Protein AF-A0A078B247-F1 (afdb_monomer)

Solvent-accessible surface area (backbone atoms only — not comparable to full-atom values): 14886 Å² total; per-residue (Å²): 140,81,84,72,66,68,67,55,64,68,58,65,78,72,68,76,89,70,76,70,75,65,52,66,54,62,44,65,78,71,49,67,79,58,91,46,44,67,60,49,32,52,52,51,52,50,40,51,74,71,57,39,39,75,57,75,65,40,52,49,53,32,51,77,68,68,16,55,69,33,37,50,49,42,57,70,74,50,40,75,82,49,94,63,69,60,66,63,50,53,53,51,51,52,50,53,53,49,53,54,51,53,50,53,51,47,58,53,48,44,59,76,48,69,74,71,55,57,76,40,56,41,41,34,29,37,33,54,47,48,49,32,38,38,37,36,43,33,44,26,82,49,93,90,49,73,52,25,80,36,63,43,80,77,44,78,48,69,46,47,43,34,34,36,44,37,32,35,30,52,78,47,96,92,45,53,34,33,31,40,61,51,80,47,48,37,60,60,52,36,36,44,91,73,34,51,73,47,72,64,68,48,24,31,35,41,37,43,38,26,41,62,65,49,74,44,87,72,96,60,66,37,62,50,62,73,56,36,73,73,56,48,42,78,30,56,75,55,33,69,74,32,44,68,64,48,51,51,52,51,52,54,51,56,52,50,54,55,51,52,53,58,59,73,78,104

pLDDT: mean 86.78, std 14.26, range [38.19, 97.88]

Mean predicted aligned error: 10.26 Å

Structure (mmCIF, N/CA/C/O backbone):
data_AF-A0A078B247-F1
#
_entry.id   AF-A0A078B247-F1
#
loop_
_atom_site.group_PDB
_atom_site.id
_atom_site.type_symbol
_atom_site.label_atom_id
_atom_site.label_alt_id
_atom_site.label_comp_id
_atom_site.label_asym_id
_atom_site.label_entity_id
_atom_site.label_seq_id
_atom_site.pdbx_PDB_ins_code
_atom_site.Cartn_x
_atom_site.Cartn_y
_atom_site.Cartn_z
_atom_site.occupancy
_atom_site.B_iso_or_equiv
_atom_site.auth_seq_id
_atom_site.auth_comp_id
_atom_site.auth_asym_id
_atom_site.auth_atom_id
_atom_site.pdbx_PDB_model_num
ATOM 1 N N . MET A 1 1 ? 80.653 2.405 6.999 1.00 43.81 1 MET A N 1
ATOM 2 C CA . MET A 1 1 ? 79.294 2.184 7.550 1.00 43.81 1 MET A CA 1
ATOM 3 C C . MET A 1 1 ? 78.751 3.540 7.969 1.00 43.81 1 MET A C 1
ATOM 5 O O . MET A 1 1 ? 79.425 4.184 8.744 1.00 43.81 1 MET A O 1
ATOM 9 N N . SER A 1 2 ? 77.639 4.101 7.508 1.00 45.19 2 SER A N 1
ATOM 10 C CA . SER A 1 2 ? 76.559 3.659 6.629 1.00 45.19 2 SER A CA 1
ATOM 11 C C . SER A 1 2 ? 75.891 4.944 6.101 1.00 45.19 2 SER A C 1
ATOM 13 O O . SER A 1 2 ? 75.146 5.590 6.827 1.00 45.19 2 SER A O 1
ATOM 15 N N . GLN A 1 3 ? 76.207 5.364 4.871 1.00 46.41 3 GLN A N 1
ATOM 16 C CA . GLN A 1 3 ? 75.500 6.450 4.161 1.00 46.41 3 GLN A CA 1
ATOM 17 C C . GLN A 1 3 ? 74.549 5.905 3.076 1.00 46.41 3 GLN A C 1
ATOM 19 O O . GLN A 1 3 ? 73.902 6.676 2.371 1.00 46.41 3 GLN A O 1
ATOM 24 N N . SER A 1 4 ? 74.422 4.580 2.935 1.00 51.19 4 SER A N 1
ATOM 25 C CA . SER A 1 4 ? 73.556 3.968 1.917 1.00 51.19 4 SER A CA 1
ATOM 26 C C . SER A 1 4 ? 72.125 3.704 2.391 1.00 51.19 4 SER A C 1
ATOM 28 O O . SER A 1 4 ? 71.274 3.410 1.561 1.00 51.19 4 SER A O 1
ATOM 30 N N . PHE A 1 5 ? 71.820 3.844 3.686 1.00 43.44 5 PHE A N 1
ATOM 31 C CA . PHE A 1 5 ? 70.502 3.468 4.216 1.00 43.44 5 PHE A CA 1
ATOM 32 C C . PHE A 1 5 ? 69.399 4.508 3.950 1.00 43.44 5 PHE A C 1
ATOM 34 O O . PHE A 1 5 ? 68.236 4.150 3.800 1.00 43.44 5 PHE A O 1
ATOM 41 N N . TRP A 1 6 ? 69.749 5.790 3.803 1.00 42.25 6 TRP A N 1
ATOM 42 C CA . TRP A 1 6 ? 68.762 6.860 3.585 1.00 42.25 6 TRP A CA 1
ATOM 43 C C . TRP A 1 6 ? 68.274 6.987 2.136 1.00 42.25 6 TRP A C 1
ATOM 45 O O . TRP A 1 6 ? 67.222 7.573 1.895 1.00 42.25 6 TRP A O 1
ATOM 55 N N . LYS A 1 7 ? 68.976 6.392 1.161 1.00 42.88 7 LYS A N 1
ATOM 56 C CA . LYS A 1 7 ? 68.522 6.386 -0.242 1.00 42.88 7 LYS A CA 1
ATOM 57 C C . LYS A 1 7 ? 67.438 5.342 -0.528 1.00 42.88 7 LYS A C 1
ATOM 59 O O . LYS A 1 7 ? 66.727 5.485 -1.515 1.00 42.88 7 LYS A O 1
ATOM 64 N N . TYR A 1 8 ? 67.259 4.349 0.345 1.00 43.16 8 TYR A N 1
ATOM 65 C CA . TYR A 1 8 ? 66.211 3.334 0.186 1.00 43.16 8 TYR A CA 1
ATOM 66 C C . TYR A 1 8 ? 64.891 3.708 0.869 1.00 43.16 8 TYR A C 1
ATOM 68 O O . TYR A 1 8 ? 63.838 3.265 0.425 1.00 43.16 8 TYR A O 1
ATOM 76 N N . VAL A 1 9 ? 64.914 4.583 1.879 1.00 44.56 9 VAL A N 1
ATOM 77 C CA . VAL A 1 9 ? 63.686 5.028 2.565 1.00 44.56 9 VAL A CA 1
ATOM 78 C C . VAL A 1 9 ? 62.920 6.079 1.747 1.00 44.56 9 VAL A C 1
ATOM 80 O O . VAL A 1 9 ? 61.700 6.147 1.832 1.00 44.56 9 VAL A O 1
ATOM 83 N N . LEU A 1 10 ? 63.600 6.834 0.877 1.00 39.25 10 LEU A N 1
ATOM 84 C CA . LEU A 1 10 ? 62.959 7.820 -0.009 1.00 39.25 10 LEU A CA 1
ATOM 85 C C . LEU A 1 10 ? 62.556 7.270 -1.389 1.00 39.25 10 LEU A C 1
ATOM 87 O O . LEU A 1 10 ? 61.851 7.952 -2.124 1.00 39.25 10 LEU A O 1
ATOM 91 N N . ALA A 1 11 ? 62.957 6.044 -1.739 1.00 40.06 11 ALA A N 1
ATOM 92 C CA . ALA A 1 11 ? 62.504 5.373 -2.962 1.00 40.06 11 ALA A CA 1
ATOM 93 C C . ALA A 1 11 ? 61.298 4.440 -2.724 1.00 40.06 11 ALA A C 1
ATOM 95 O O . ALA A 1 11 ? 60.605 4.081 -3.671 1.00 40.06 11 ALA A O 1
ATOM 96 N N . ALA A 1 12 ? 61.010 4.078 -1.468 1.00 38.19 12 ALA A N 1
ATOM 97 C CA . ALA A 1 12 ? 59.864 3.238 -1.103 1.00 38.19 12 ALA A CA 1
ATOM 98 C C . ALA A 1 12 ? 58.564 4.030 -0.852 1.00 38.19 12 ALA A C 1
ATOM 100 O O . ALA A 1 12 ? 57.501 3.432 -0.718 1.00 38.19 12 ALA A O 1
ATOM 101 N N . SER A 1 13 ? 58.616 5.364 -0.830 1.00 41.34 13 SER A N 1
ATOM 102 C CA . SER A 1 13 ? 57.436 6.238 -0.718 1.00 41.34 13 SER A CA 1
ATOM 103 C C . SER A 1 13 ? 56.877 6.700 -2.072 1.00 41.34 13 SER A C 1
ATOM 105 O O . SER A 1 13 ? 55.862 7.391 -2.110 1.00 41.34 13 SER A O 1
ATOM 107 N N . ALA A 1 14 ? 57.493 6.289 -3.186 1.00 42.06 14 ALA A N 1
ATOM 108 C CA . ALA A 1 14 ? 57.072 6.626 -4.549 1.00 42.06 14 ALA A CA 1
ATOM 109 C C . ALA A 1 14 ? 56.687 5.392 -5.392 1.00 42.06 14 ALA A C 1
ATOM 111 O O . ALA A 1 14 ? 56.651 5.464 -6.618 1.00 42.06 14 ALA A O 1
ATOM 112 N N . VAL A 1 15 ? 56.365 4.264 -4.749 1.00 42.25 15 VAL A N 1
ATOM 113 C CA . VAL A 1 15 ? 55.739 3.104 -5.402 1.00 42.25 15 VAL A CA 1
ATOM 114 C C . VAL A 1 15 ? 54.298 2.985 -4.909 1.00 42.25 15 VAL A C 1
ATOM 116 O O . VAL A 1 15 ? 53.971 2.258 -3.980 1.00 42.25 15 VAL A O 1
ATOM 119 N N . LEU A 1 16 ? 53.450 3.770 -5.575 1.00 44.09 16 LEU A N 1
ATOM 120 C CA . LEU A 1 16 ? 52.128 3.363 -6.052 1.00 44.09 16 LEU A CA 1
ATOM 121 C C . LEU A 1 16 ? 51.151 2.792 -5.009 1.00 44.09 16 LEU A C 1
ATOM 123 O O . LEU A 1 16 ? 50.621 1.697 -5.165 1.00 44.09 16 LEU A O 1
ATOM 127 N N . PHE A 1 17 ? 50.734 3.637 -4.068 1.00 39.06 17 PHE A N 1
ATOM 128 C CA . PHE A 1 17 ? 49.325 3.663 -3.656 1.00 39.06 17 PHE A CA 1
ATOM 129 C C . PHE A 1 17 ? 48.499 4.396 -4.735 1.00 39.06 17 PHE A C 1
ATOM 131 O O . PHE A 1 17 ? 47.911 5.446 -4.502 1.00 39.06 17 PHE A O 1
ATOM 138 N N . GLN A 1 18 ? 48.458 3.854 -5.956 1.00 40.97 18 GLN A N 1
ATOM 139 C CA . GLN A 1 18 ? 47.339 4.107 -6.865 1.00 40.97 18 GLN A CA 1
ATOM 140 C C . GLN A 1 18 ? 46.290 3.032 -6.588 1.00 40.97 18 GLN A C 1
ATOM 142 O O . GLN A 1 18 ? 46.059 2.126 -7.384 1.00 40.97 18 GLN A O 1
ATOM 147 N N . LEU A 1 19 ? 45.620 3.145 -5.438 1.00 39.12 19 LEU A N 1
ATOM 148 C CA . LEU A 1 19 ? 44.236 2.696 -5.374 1.00 39.12 19 LEU A CA 1
ATOM 149 C C . LEU A 1 19 ? 43.474 3.638 -6.305 1.00 39.12 19 LEU A C 1
ATOM 151 O O . LEU A 1 19 ? 42.995 4.688 -5.882 1.00 39.12 19 LEU A O 1
ATOM 155 N N . SER A 1 20 ? 43.432 3.310 -7.599 1.00 44.38 20 SER A N 1
ATOM 156 C CA . SER A 1 20 ? 42.477 3.930 -8.502 1.00 44.38 20 SER A CA 1
ATOM 157 C C . SER A 1 20 ? 41.106 3.651 -7.898 1.00 44.38 20 SER A C 1
ATOM 159 O O . SER A 1 20 ? 40.621 2.516 -7.947 1.00 44.38 20 SER A O 1
ATOM 161 N N . GLN A 1 21 ? 40.493 4.655 -7.274 1.00 47.91 21 GLN A N 1
ATOM 162 C CA . GLN A 1 21 ? 39.054 4.634 -7.084 1.00 47.91 21 GLN A CA 1
ATOM 163 C C . GLN A 1 21 ? 38.494 4.539 -8.498 1.00 47.91 21 GLN A C 1
ATOM 165 O O . GLN A 1 21 ? 38.546 5.505 -9.254 1.00 47.91 21 GLN A O 1
ATOM 170 N N . ALA A 1 22 ? 38.111 3.332 -8.913 1.00 60.50 22 ALA A N 1
ATOM 171 C CA . ALA A 1 22 ? 37.504 3.137 -10.216 1.00 60.50 22 ALA A CA 1
ATOM 172 C C . ALA A 1 22 ? 36.282 4.055 -10.259 1.00 60.50 22 ALA A C 1
ATOM 174 O O . ALA A 1 22 ? 35.377 3.904 -9.434 1.00 60.50 22 ALA A O 1
ATOM 175 N N . ALA A 1 23 ? 36.317 5.046 -11.147 1.00 80.50 23 ALA A N 1
ATOM 176 C CA . ALA A 1 23 ? 35.256 6.027 -11.244 1.00 80.50 23 ALA A CA 1
ATOM 177 C C . ALA A 1 23 ? 33.958 5.312 -11.641 1.00 80.50 23 ALA A C 1
ATOM 179 O O . ALA A 1 23 ? 33.948 4.424 -12.501 1.00 80.50 23 ALA A O 1
ATOM 180 N N . PHE A 1 24 ? 32.870 5.665 -10.964 1.00 86.25 24 PHE A N 1
ATOM 181 C CA . PHE A 1 24 ? 31.551 5.177 -11.331 1.00 86.25 24 PHE A CA 1
ATOM 182 C C . PHE A 1 24 ? 31.066 5.937 -12.558 1.00 86.25 24 PHE A C 1
ATOM 184 O O . PHE A 1 24 ? 31.195 7.159 -12.640 1.00 86.25 24 PHE A O 1
ATOM 191 N N . TYR A 1 25 ? 30.512 5.202 -13.510 1.00 88.88 25 TYR A N 1
ATOM 192 C CA . TYR A 1 25 ? 29.862 5.786 -14.664 1.00 88.88 25 TYR A CA 1
ATOM 193 C C . TYR A 1 25 ? 28.505 6.359 -14.243 1.00 88.88 25 TYR A C 1
ATOM 195 O O . TYR A 1 25 ? 27.653 5.646 -13.708 1.00 88.88 25 TYR A O 1
ATOM 203 N N . ASP A 1 26 ? 28.303 7.654 -14.485 1.00 89.50 26 ASP A N 1
ATOM 204 C CA . ASP A 1 26 ? 27.036 8.327 -14.207 1.00 89.50 26 ASP A CA 1
ATOM 205 C C . ASP A 1 26 ? 26.007 7.992 -15.296 1.00 89.50 26 ASP A C 1
ATOM 207 O O . ASP A 1 26 ? 25.893 8.669 -16.321 1.00 89.50 26 ASP A O 1
ATOM 211 N N . CYS A 1 27 ? 25.264 6.910 -15.079 1.00 87.69 27 CYS A N 1
ATOM 212 C CA . CYS A 1 27 ? 24.215 6.458 -15.989 1.00 87.69 27 CYS A CA 1
ATOM 213 C C . CYS A 1 27 ? 23.046 7.431 -16.106 1.00 87.69 27 CYS A C 1
ATOM 215 O O . CYS A 1 27 ? 22.397 7.463 -17.149 1.00 87.69 27 CYS A O 1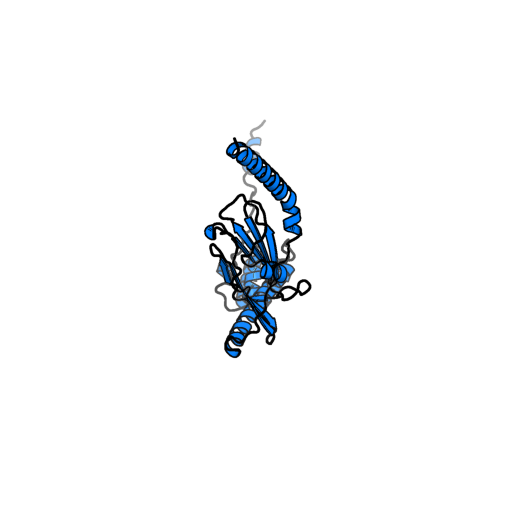
ATOM 217 N N . ILE A 1 28 ? 22.769 8.230 -15.074 1.00 86.44 28 ILE A N 1
ATOM 218 C CA . ILE A 1 28 ? 21.667 9.190 -15.122 1.00 86.44 28 ILE A CA 1
ATOM 219 C C . ILE A 1 28 ? 22.022 10.262 -16.144 1.00 86.44 28 ILE A C 1
ATOM 221 O O . ILE A 1 28 ? 21.305 10.433 -17.124 1.00 86.44 28 ILE A O 1
ATOM 225 N N . THR A 1 29 ? 23.165 10.922 -15.986 1.00 86.75 29 THR A N 1
ATOM 226 C CA . THR A 1 29 ? 23.549 12.016 -16.885 1.00 86.75 29 THR A CA 1
ATOM 227 C C . THR A 1 29 ? 23.823 11.522 -18.305 1.00 86.75 29 THR A C 1
ATOM 229 O O . THR A 1 29 ? 23.372 12.137 -19.274 1.00 86.75 29 THR A O 1
ATOM 232 N N . ASN A 1 30 ? 24.525 10.394 -18.448 1.00 86.69 30 ASN A N 1
ATOM 233 C CA . ASN A 1 30 ? 24.995 9.947 -19.757 1.00 86.69 30 ASN A CA 1
ATOM 234 C C . ASN A 1 30 ? 23.955 9.159 -20.564 1.00 86.69 30 ASN A C 1
ATOM 236 O O . ASN A 1 30 ? 24.036 9.153 -21.790 1.00 86.69 30 ASN A O 1
ATOM 240 N N . LEU A 1 31 ? 22.975 8.512 -19.918 1.00 86.19 31 LEU A N 1
ATOM 241 C CA . LEU A 1 31 ? 21.959 7.714 -20.618 1.00 86.19 31 LEU A CA 1
ATOM 242 C C . LEU A 1 31 ? 20.577 8.382 -20.640 1.00 86.19 31 LEU A C 1
ATOM 244 O O . LEU A 1 31 ? 19.762 8.041 -21.503 1.00 86.19 31 LEU A O 1
ATOM 248 N N . ALA A 1 32 ? 20.274 9.351 -19.762 1.00 77.19 32 ALA A N 1
ATOM 249 C CA . ALA A 1 32 ? 18.943 9.972 -19.714 1.00 77.19 32 ALA A CA 1
ATOM 250 C C . ALA A 1 32 ? 18.586 10.782 -20.969 1.00 77.19 32 ALA A C 1
ATOM 252 O O . ALA A 1 32 ? 17.416 10.813 -21.352 1.00 77.19 32 ALA A O 1
ATOM 253 N N . SER A 1 33 ? 19.556 11.380 -21.660 1.00 80.75 33 SER A N 1
ATOM 254 C CA . SER A 1 33 ? 19.310 12.185 -22.868 1.00 80.75 33 SER A CA 1
ATOM 255 C C . SER A 1 33 ? 19.249 11.365 -24.162 1.00 80.75 33 SER A C 1
ATOM 257 O O . SER A 1 33 ? 18.703 11.832 -25.164 1.00 80.75 33 SER A O 1
ATOM 259 N N . LEU A 1 34 ? 19.760 10.131 -24.146 1.00 87.88 34 LEU A N 1
ATOM 260 C CA . LEU A 1 34 ? 19.829 9.284 -25.334 1.00 87.88 34 LEU A CA 1
ATOM 261 C C . LEU A 1 34 ? 18.448 8.793 -25.764 1.00 87.88 34 LEU A C 1
ATOM 263 O O . LEU A 1 34 ? 17.600 8.451 -24.934 1.00 87.88 34 LEU A O 1
ATOM 267 N N . ARG A 1 35 ? 18.238 8.728 -27.080 1.00 86.69 35 ARG A N 1
ATOM 268 C CA . ARG A 1 35 ? 16.986 8.259 -27.699 1.00 86.69 35 ARG A CA 1
ATOM 269 C C . ARG A 1 35 ? 17.121 6.906 -28.397 1.00 86.69 35 ARG A C 1
ATOM 271 O O . ARG A 1 35 ? 16.109 6.324 -28.765 1.00 86.69 35 ARG A O 1
ATOM 278 N N . SER A 1 36 ? 18.347 6.425 -28.578 1.00 93.81 36 SER A N 1
ATOM 279 C CA . SER A 1 36 ? 18.677 5.223 -29.338 1.00 93.81 36 SER A CA 1
ATOM 280 C C . SER A 1 36 ? 19.415 4.229 -28.447 1.00 93.81 36 SER A C 1
ATOM 282 O O . SER A 1 36 ? 20.371 4.595 -27.764 1.00 93.81 36 SER A O 1
ATOM 284 N N . ASP A 1 37 ? 18.981 2.968 -28.488 1.00 94.00 37 ASP A N 1
ATOM 285 C CA . ASP A 1 37 ? 19.664 1.850 -27.827 1.00 94.00 37 ASP A CA 1
ATOM 286 C C . ASP A 1 37 ? 21.063 1.625 -28.425 1.00 94.00 37 ASP A C 1
ATOM 288 O O . ASP A 1 37 ? 22.000 1.299 -27.709 1.00 94.00 37 ASP A O 1
ATOM 292 N N . ALA A 1 38 ? 21.248 1.865 -29.730 1.00 95.19 38 ALA A N 1
ATOM 293 C CA . ALA A 1 38 ? 22.559 1.719 -30.366 1.00 95.19 38 ALA A CA 1
ATOM 294 C C . ALA A 1 38 ? 23.584 2.713 -29.792 1.00 95.19 38 ALA A C 1
ATOM 296 O O . ALA A 1 38 ? 24.693 2.317 -29.437 1.00 95.19 38 ALA A O 1
ATOM 297 N N . ASP A 1 39 ? 23.183 3.974 -29.624 1.00 93.81 39 ASP A N 1
ATOM 298 C CA . ASP A 1 39 ? 24.042 5.031 -29.078 1.00 93.81 39 ASP A CA 1
ATOM 299 C C . ASP A 1 39 ? 24.377 4.743 -27.605 1.00 93.81 39 ASP A C 1
ATOM 301 O O . ASP A 1 39 ? 25.511 4.930 -27.158 1.00 93.81 39 ASP A O 1
ATOM 305 N N . ALA A 1 40 ? 23.392 4.245 -26.848 1.00 94.44 40 ALA A N 1
ATOM 306 C CA . ALA A 1 40 ? 23.586 3.814 -25.467 1.00 94.44 40 ALA A CA 1
ATOM 307 C C . ALA A 1 40 ? 24.572 2.642 -25.376 1.00 94.44 40 ALA A C 1
ATOM 309 O O . ALA A 1 40 ? 25.481 2.674 -24.544 1.00 94.44 40 ALA A O 1
ATOM 310 N N . LEU A 1 41 ? 24.454 1.655 -26.265 1.00 96.06 41 LEU A N 1
ATOM 311 C CA . LEU A 1 41 ? 25.344 0.500 -26.318 1.00 96.06 41 LEU A CA 1
ATOM 312 C C . LEU A 1 41 ? 26.786 0.916 -26.618 1.00 96.06 41 LEU A C 1
ATOM 314 O O . LEU A 1 41 ? 27.710 0.421 -25.972 1.00 96.06 41 LEU A O 1
ATOM 318 N N . GLU A 1 42 ? 26.998 1.824 -27.573 1.00 95.12 42 GLU A N 1
ATOM 319 C CA . GLU A 1 42 ? 28.331 2.345 -27.892 1.00 95.12 42 GLU A CA 1
ATOM 320 C C . GLU A 1 42 ? 28.957 3.081 -26.702 1.00 95.12 42 GLU A C 1
ATOM 322 O O . GLU A 1 42 ? 30.116 2.831 -26.357 1.00 95.12 42 GLU A O 1
ATOM 327 N N . LEU A 1 43 ? 28.185 3.935 -26.024 1.00 94.12 43 LEU A N 1
ATOM 328 C CA . LEU A 1 43 ? 28.653 4.662 -24.844 1.00 94.12 43 LEU A CA 1
ATOM 329 C C . LEU A 1 43 ? 28.971 3.733 -23.670 1.00 94.12 43 LEU A C 1
ATOM 331 O O . LEU A 1 43 ? 30.013 3.893 -23.032 1.00 94.12 43 LEU A O 1
ATOM 335 N N . VAL A 1 44 ? 28.126 2.734 -23.413 1.00 94.50 44 VAL A N 1
ATOM 336 C CA . VAL A 1 44 ? 28.361 1.733 -22.365 1.00 94.50 44 VAL A CA 1
ATOM 337 C C . VAL A 1 44 ? 29.580 0.871 -22.697 1.00 94.50 44 VAL A C 1
ATOM 339 O O . VAL A 1 44 ? 30.410 0.628 -21.821 1.00 94.50 44 VAL A O 1
ATOM 342 N N . LYS A 1 45 ? 29.763 0.459 -23.959 1.00 95.50 45 LYS A N 1
ATOM 343 C CA . LYS A 1 45 ? 30.968 -0.261 -24.405 1.00 95.50 45 LYS A CA 1
ATOM 344 C C . LYS A 1 45 ? 32.232 0.566 -24.203 1.00 95.50 45 LYS A C 1
ATOM 346 O O . LYS A 1 45 ? 33.216 0.043 -23.683 1.00 95.50 45 LYS A O 1
ATOM 351 N N . LYS A 1 46 ? 32.195 1.852 -24.560 1.00 94.69 46 LYS A N 1
ATOM 352 C CA . LYS A 1 46 ? 33.314 2.777 -24.357 1.00 94.69 46 LYS A CA 1
ATOM 353 C C . LYS A 1 46 ? 33.647 2.937 -22.870 1.00 94.69 46 LYS A C 1
ATOM 355 O O . LYS A 1 46 ? 34.796 2.747 -22.486 1.00 94.69 46 LYS A O 1
ATOM 360 N N . ALA A 1 47 ? 32.645 3.188 -22.029 1.00 92.75 47 ALA A N 1
ATOM 361 C CA . ALA A 1 47 ? 32.815 3.304 -20.581 1.00 92.75 47 ALA A CA 1
ATOM 362 C C . ALA A 1 47 ? 33.347 2.007 -19.941 1.00 92.75 47 ALA A C 1
ATOM 364 O O . ALA A 1 47 ? 34.211 2.048 -19.063 1.00 92.75 47 ALA A O 1
ATOM 365 N N . HIS A 1 48 ? 32.883 0.846 -20.414 1.00 93.06 48 HIS A N 1
ATOM 366 C CA . HIS A 1 48 ? 33.393 -0.452 -19.976 1.00 93.06 48 HIS A CA 1
ATOM 367 C C . HIS A 1 48 ? 34.866 -0.640 -20.379 1.00 93.06 48 HIS A C 1
ATOM 369 O O . HIS A 1 48 ? 35.675 -1.064 -19.554 1.00 93.06 48 HIS A O 1
ATOM 375 N N . ALA A 1 49 ? 35.245 -0.268 -21.608 1.00 93.38 49 ALA A N 1
ATOM 376 C CA . ALA A 1 49 ? 36.634 -0.311 -22.072 1.00 93.38 49 ALA A CA 1
ATOM 377 C C . ALA A 1 49 ? 37.554 0.627 -21.263 1.00 93.38 49 ALA A C 1
ATOM 379 O O . ALA A 1 49 ? 38.705 0.286 -20.988 1.00 93.38 49 ALA A O 1
ATOM 380 N N . GLU A 1 50 ? 37.025 1.764 -20.807 1.00 93.88 50 GLU A N 1
ATOM 381 C CA . GLU A 1 50 ? 37.683 2.709 -19.893 1.00 93.88 50 GLU A CA 1
ATOM 382 C C . GLU A 1 50 ? 37.719 2.224 -18.426 1.00 93.88 50 GLU A C 1
ATOM 384 O O . GLU A 1 50 ? 38.230 2.923 -17.551 1.00 93.88 50 GLU A O 1
ATOM 389 N N . LYS A 1 51 ? 37.236 1.003 -18.147 1.00 91.00 51 LYS A N 1
ATOM 390 C CA . LYS A 1 51 ? 37.190 0.364 -16.818 1.00 91.00 51 LYS A CA 1
ATOM 391 C C . LYS A 1 51 ? 36.352 1.129 -15.786 1.00 91.00 51 LYS A C 1
ATOM 393 O O . LYS A 1 51 ? 36.595 1.009 -14.581 1.00 91.00 51 LYS A O 1
ATOM 398 N N . LEU A 1 52 ? 35.354 1.887 -16.241 1.00 91.56 52 LEU A N 1
ATOM 399 C CA . LEU A 1 52 ? 34.384 2.519 -15.352 1.00 91.56 52 LEU A CA 1
ATOM 400 C C . LEU A 1 52 ? 33.458 1.466 -14.733 1.00 91.56 52 LEU A C 1
ATOM 402 O O . LEU A 1 52 ? 33.174 0.425 -15.330 1.00 91.56 52 LEU A O 1
ATOM 406 N N . LYS A 1 53 ? 32.996 1.731 -13.509 1.00 91.81 53 LYS A N 1
ATOM 407 C CA . LYS A 1 53 ? 32.066 0.842 -12.802 1.00 91.81 53 LYS A CA 1
ATOM 408 C C . LYS A 1 53 ? 30.620 1.274 -13.013 1.00 91.81 53 LYS A C 1
ATOM 410 O O . LYS A 1 53 ? 30.313 2.456 -12.895 1.00 91.81 53 LYS A O 1
ATOM 415 N N . PHE A 1 54 ? 29.728 0.317 -13.241 1.00 93.19 54 PHE A N 1
ATOM 416 C CA . PHE A 1 54 ? 28.290 0.551 -13.331 1.00 93.19 54 PHE A CA 1
ATOM 417 C C . PHE A 1 54 ? 27.613 0.121 -12.030 1.00 93.19 54 PHE A C 1
ATOM 419 O O . PHE A 1 54 ? 27.899 -0.945 -11.483 1.00 93.19 54 PHE A O 1
ATOM 426 N N . SER A 1 55 ? 26.711 0.958 -11.523 1.00 91.94 55 SER A N 1
ATOM 427 C CA . SER A 1 55 ? 25.833 0.600 -10.406 1.00 91.94 55 SER A CA 1
ATOM 428 C C . SER A 1 55 ? 24.670 -0.278 -10.889 1.00 91.94 55 SER A C 1
ATOM 430 O O . SER A 1 55 ? 24.446 -0.418 -12.090 1.00 91.94 55 SER A O 1
ATOM 432 N N . SER A 1 56 ? 23.889 -0.854 -9.973 1.00 89.88 56 SER A N 1
ATOM 433 C CA . SER A 1 56 ? 22.633 -1.549 -10.313 1.00 89.88 56 SER A CA 1
ATOM 434 C C . SER A 1 56 ? 21.618 -0.627 -11.005 1.00 89.88 56 SER A C 1
ATOM 436 O O . SER A 1 56 ? 20.936 -1.042 -11.939 1.00 89.88 56 SER A O 1
ATOM 438 N N . GLN A 1 57 ? 21.588 0.652 -10.617 1.00 91.56 57 GLN A N 1
ATOM 439 C CA . GLN A 1 57 ? 20.701 1.673 -11.189 1.00 91.56 57 GLN A CA 1
ATOM 440 C C . GLN A 1 57 ? 20.922 1.881 -12.692 1.00 91.56 57 GLN A C 1
ATOM 442 O O . GLN A 1 57 ? 19.998 2.250 -13.411 1.00 91.56 57 GLN A O 1
ATOM 447 N N . CYS A 1 58 ? 22.135 1.631 -13.189 1.00 93.19 58 CYS A N 1
ATOM 448 C CA . CYS A 1 58 ? 22.428 1.711 -14.614 1.00 93.19 58 CYS A CA 1
ATOM 449 C C . CYS A 1 58 ? 21.569 0.748 -15.433 1.00 93.19 58 CYS A C 1
ATOM 451 O O . CYS A 1 58 ? 20.957 1.160 -16.417 1.00 93.19 58 CYS A O 1
ATOM 453 N N . LEU A 1 59 ? 21.483 -0.511 -14.994 1.00 94.50 59 LEU A N 1
ATOM 454 C CA . LEU A 1 59 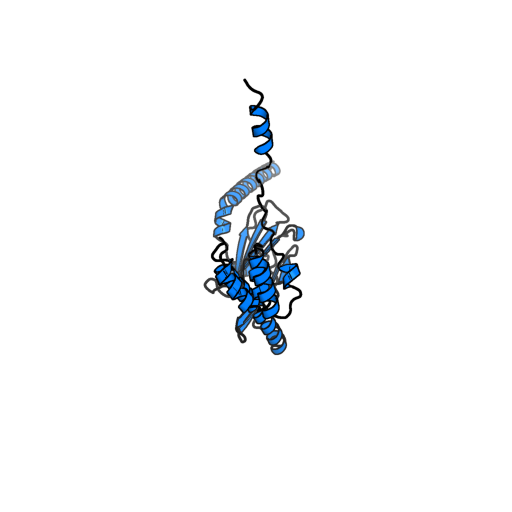? 20.655 -1.515 -15.649 1.00 94.50 59 LEU A CA 1
ATOM 455 C C . LEU A 1 59 ? 19.172 -1.142 -15.570 1.00 94.50 59 LEU A C 1
ATOM 457 O O . LEU A 1 59 ? 18.461 -1.259 -16.563 1.00 94.50 59 LEU A O 1
ATOM 461 N N . GLU A 1 60 ? 18.713 -0.616 -14.430 1.00 93.81 60 GLU A N 1
ATOM 462 C CA . GLU A 1 60 ? 17.333 -0.138 -14.287 1.00 93.81 60 GLU A CA 1
ATOM 463 C C . GLU A 1 60 ? 16.981 0.955 -15.304 1.00 93.81 60 GLU A C 1
ATOM 465 O O . GLU A 1 60 ? 15.928 0.887 -15.937 1.00 93.81 60 GLU A O 1
ATOM 470 N N . ILE A 1 61 ? 17.856 1.951 -15.488 1.00 93.25 61 ILE A N 1
ATOM 471 C CA . ILE A 1 61 ? 17.647 3.054 -16.440 1.00 93.25 61 ILE A CA 1
ATOM 472 C C . ILE A 1 61 ? 17.590 2.525 -17.873 1.00 93.25 61 ILE A C 1
ATOM 474 O O . ILE A 1 61 ? 16.698 2.898 -18.636 1.00 93.25 61 ILE A O 1
ATOM 478 N N . VAL A 1 62 ? 18.531 1.650 -18.229 1.00 94.75 62 VAL A N 1
ATOM 479 C CA . VAL A 1 62 ? 18.619 1.023 -19.553 1.00 94.75 62 VAL A CA 1
ATOM 480 C C . VAL A 1 62 ? 17.336 0.251 -19.870 1.00 94.75 62 VAL A C 1
ATOM 482 O O . VAL A 1 62 ? 16.718 0.472 -20.913 1.00 94.75 62 VAL A O 1
ATOM 485 N N . LEU A 1 63 ? 16.869 -0.581 -18.938 1.00 94.81 63 LEU A N 1
ATOM 486 C CA . LEU A 1 63 ? 15.644 -1.361 -19.106 1.00 94.81 63 LEU A CA 1
ATOM 487 C C . LEU A 1 63 ? 14.389 -0.473 -19.153 1.00 94.81 63 LEU A C 1
ATOM 489 O O . LEU A 1 63 ? 13.549 -0.661 -20.030 1.00 94.81 63 LEU A O 1
ATOM 493 N N . LYS A 1 64 ? 14.279 0.549 -18.289 1.00 92.75 64 LYS A N 1
ATOM 494 C CA . LYS A 1 64 ? 13.156 1.514 -18.301 1.00 92.75 64 LYS A CA 1
ATOM 495 C C . LYS A 1 64 ? 13.067 2.311 -19.606 1.00 92.75 64 LYS A C 1
ATOM 497 O O . LYS A 1 64 ? 11.987 2.774 -19.969 1.00 92.75 64 LYS A O 1
ATOM 502 N N . LYS A 1 65 ? 14.182 2.460 -20.324 1.00 92.50 65 LYS A N 1
ATOM 503 C CA . LYS A 1 65 ? 14.246 3.092 -21.647 1.00 92.50 65 LYS A CA 1
ATOM 504 C C . LYS A 1 65 ? 14.013 2.142 -22.821 1.00 92.50 65 LYS A C 1
ATOM 506 O O . LYS A 1 65 ? 14.038 2.598 -23.962 1.00 92.50 65 LYS A O 1
ATOM 511 N N . ASN A 1 66 ? 13.760 0.858 -22.566 1.00 93.50 66 ASN A N 1
ATOM 512 C CA . ASN A 1 66 ? 13.679 -0.192 -23.587 1.00 93.50 66 ASN A CA 1
ATOM 513 C C . ASN A 1 66 ? 14.989 -0.374 -24.378 1.00 93.50 66 ASN A C 1
ATOM 515 O O . ASN A 1 66 ? 14.967 -0.792 -25.536 1.00 93.50 66 ASN A O 1
ATOM 519 N N . PHE A 1 67 ? 16.139 -0.059 -23.774 1.00 95.88 67 PHE A N 1
ATOM 520 C CA . PHE A 1 67 ? 17.459 -0.260 -24.377 1.00 95.88 67 PHE A CA 1
ATOM 521 C C . PHE A 1 67 ? 17.936 -1.700 -24.143 1.00 95.88 67 PHE A C 1
ATOM 523 O O . PHE A 1 67 ? 18.899 -1.963 -23.422 1.00 95.88 67 PHE A O 1
ATOM 530 N N . PHE A 1 68 ? 17.192 -2.663 -24.689 1.00 95.50 68 PHE A N 1
ATOM 531 C CA . PHE A 1 68 ? 17.375 -4.078 -24.374 1.00 95.50 68 PHE A CA 1
ATOM 532 C C . PHE A 1 68 ? 18.723 -4.631 -24.837 1.00 95.50 68 PHE A C 1
ATOM 534 O O . PHE A 1 68 ? 19.293 -5.447 -24.121 1.00 95.50 68 PHE A O 1
ATOM 541 N N . LYS A 1 69 ? 19.278 -4.157 -25.961 1.00 96.62 69 LYS A N 1
ATOM 542 C CA . LYS A 1 69 ? 20.599 -4.611 -26.435 1.00 96.62 69 LYS A CA 1
ATOM 543 C C . LYS A 1 69 ? 21.715 -4.113 -25.528 1.00 96.62 69 LYS A C 1
ATOM 545 O O . LYS A 1 69 ? 22.664 -4.838 -25.240 1.00 96.62 69 LYS A O 1
ATOM 550 N N . THR A 1 70 ? 21.598 -2.873 -25.056 1.00 96.12 70 THR A N 1
ATOM 551 C CA . THR A 1 70 ? 22.497 -2.338 -24.029 1.00 96.12 70 THR A CA 1
ATOM 552 C C . THR A 1 70 ? 22.385 -3.145 -22.736 1.00 96.12 70 THR A C 1
ATOM 554 O O . THR A 1 70 ? 23.406 -3.494 -22.148 1.00 96.12 70 THR A O 1
ATOM 557 N N . GLY A 1 71 ? 21.162 -3.485 -22.318 1.00 96.12 71 GLY A N 1
ATOM 558 C CA . GLY A 1 71 ? 20.910 -4.295 -21.124 1.00 96.12 71 GLY A CA 1
ATOM 559 C C . GLY A 1 71 ? 21.523 -5.692 -21.218 1.00 96.12 71 GLY A C 1
ATOM 560 O O . GLY A 1 71 ? 22.235 -6.094 -20.304 1.00 96.12 71 GLY A O 1
ATOM 561 N N . GLU A 1 72 ? 21.310 -6.383 -22.339 1.00 96.75 72 GLU A N 1
ATOM 562 C CA . GLU A 1 72 ? 21.904 -7.690 -22.656 1.00 96.75 72 GLU A CA 1
ATOM 563 C C . GLU A 1 72 ? 23.432 -7.637 -22.552 1.00 96.75 72 GLU A C 1
ATOM 565 O O . GLU A 1 72 ? 24.025 -8.376 -21.772 1.00 96.75 72 GLU A O 1
ATOM 570 N N . TYR A 1 73 ? 24.070 -6.662 -23.210 1.00 97.06 73 TYR A N 1
ATOM 571 C CA . TYR A 1 73 ? 25.519 -6.478 -23.106 1.00 97.06 73 TYR A CA 1
ATOM 572 C C . TYR A 1 73 ? 25.987 -6.279 -21.658 1.00 97.06 73 TYR A C 1
ATOM 574 O O . TYR A 1 73 ? 26.985 -6.862 -21.241 1.00 97.06 73 TYR A O 1
ATOM 582 N N . MET A 1 74 ? 25.294 -5.456 -20.868 1.00 95.25 74 MET A N 1
ATOM 583 C CA . MET A 1 74 ? 25.676 -5.243 -19.471 1.00 95.25 74 MET A CA 1
ATOM 584 C C . MET A 1 74 ? 25.529 -6.518 -18.630 1.00 95.25 74 MET A C 1
ATOM 586 O O . MET A 1 74 ? 26.387 -6.785 -17.785 1.00 95.25 74 MET A O 1
ATOM 590 N N . ILE A 1 75 ? 24.457 -7.285 -18.849 1.00 96.19 75 ILE A N 1
ATOM 591 C CA . ILE A 1 75 ? 24.170 -8.542 -18.145 1.00 96.19 75 ILE A CA 1
ATOM 592 C C . ILE A 1 75 ? 25.193 -9.622 -18.495 1.00 96.19 75 ILE A C 1
ATOM 594 O O . ILE A 1 75 ? 25.599 -10.345 -17.593 1.00 96.19 75 ILE A O 1
ATOM 598 N N . ASP A 1 76 ? 25.643 -9.695 -19.744 1.00 95.31 76 ASP A N 1
ATOM 599 C CA . ASP A 1 76 ? 26.540 -10.760 -20.198 1.00 95.31 76 ASP A CA 1
ATOM 600 C C . ASP A 1 76 ? 28.022 -10.413 -19.996 1.00 95.31 76 ASP A C 1
ATOM 602 O O . ASP A 1 76 ? 28.832 -11.264 -19.629 1.00 95.31 76 ASP A O 1
ATOM 606 N N . GLU A 1 77 ? 28.407 -9.149 -20.193 1.00 94.50 77 GLU A N 1
ATOM 607 C CA . GLU A 1 77 ? 29.824 -8.766 -20.263 1.00 94.50 77 GLU A CA 1
ATOM 608 C C . GLU A 1 77 ? 30.346 -8.086 -18.991 1.00 94.50 77 GLU A C 1
ATOM 610 O O . GLU A 1 77 ? 31.543 -8.191 -18.671 1.00 94.50 77 GLU A O 1
ATOM 615 N N . TYR A 1 78 ? 29.473 -7.382 -18.257 1.00 92.81 78 TYR A N 1
ATOM 616 C CA . TYR A 1 78 ? 29.851 -6.598 -17.077 1.00 92.81 78 TYR A CA 1
ATOM 617 C C . TYR A 1 78 ? 29.422 -7.252 -15.760 1.00 92.81 78 TYR A C 1
ATOM 619 O O . TYR A 1 78 ? 30.275 -7.612 -14.943 1.00 92.81 78 TYR A O 1
ATOM 627 N N . TYR A 1 79 ? 28.117 -7.421 -15.539 1.00 94.06 79 TYR A N 1
ATOM 628 C CA . TYR A 1 79 ? 27.579 -7.854 -14.248 1.00 94.06 79 TYR A CA 1
ATOM 629 C C . TYR A 1 79 ? 27.990 -9.259 -13.770 1.00 94.06 79 TYR A C 1
ATOM 631 O O . TYR A 1 79 ? 28.085 -9.406 -12.549 1.00 94.06 79 TYR A O 1
ATOM 639 N N . PRO A 1 80 ? 28.357 -10.255 -14.609 1.00 93.44 80 PRO A N 1
ATOM 640 C CA . PRO A 1 80 ? 28.803 -11.563 -14.113 1.00 93.44 80 PRO A CA 1
ATOM 641 C C . PRO A 1 80 ? 30.106 -11.487 -13.311 1.00 93.44 80 PRO A C 1
ATOM 643 O O . PRO A 1 80 ? 30.444 -12.400 -12.564 1.00 93.44 80 PRO A O 1
ATOM 646 N N . LYS A 1 81 ? 30.850 -10.382 -13.451 1.00 90.31 81 LYS A N 1
ATOM 647 C CA . LYS A 1 81 ? 32.084 -10.091 -12.706 1.00 90.31 81 LYS A CA 1
ATOM 648 C C . LYS A 1 81 ? 31.815 -9.298 -11.419 1.00 90.31 81 LYS A C 1
ATOM 650 O O . LYS A 1 81 ? 32.754 -8.828 -10.778 1.00 90.31 81 LYS A O 1
ATOM 655 N N . THR A 1 82 ? 30.549 -9.100 -11.058 1.00 88.12 82 THR A N 1
ATOM 656 C CA . THR A 1 82 ? 30.104 -8.304 -9.908 1.00 88.12 82 THR A CA 1
ATOM 657 C C . THR A 1 82 ? 29.243 -9.150 -8.968 1.00 88.12 82 THR A C 1
ATOM 659 O O . THR A 1 82 ? 28.808 -10.237 -9.327 1.00 88.12 82 THR A O 1
ATOM 662 N N . SER A 1 83 ? 28.974 -8.653 -7.760 1.00 88.81 83 SER A N 1
ATOM 663 C CA . SER A 1 83 ? 28.045 -9.283 -6.809 1.00 88.81 83 SER A CA 1
ATOM 664 C C . SER A 1 83 ? 26.592 -8.810 -6.974 1.00 88.81 83 SER A C 1
ATOM 666 O O . SER A 1 83 ? 25.804 -8.925 -6.038 1.00 88.81 83 SER A O 1
ATOM 668 N N . ILE A 1 84 ? 26.257 -8.174 -8.100 1.00 90.00 84 ILE A N 1
ATOM 669 C CA . ILE A 1 84 ? 24.937 -7.583 -8.338 1.00 90.00 84 ILE A CA 1
ATOM 670 C C . ILE A 1 84 ? 24.017 -8.646 -8.938 1.00 90.00 84 ILE A C 1
ATOM 672 O O . ILE A 1 84 ? 24.319 -9.206 -9.988 1.00 90.00 84 ILE A O 1
ATOM 676 N N . ASP A 1 85 ? 22.880 -8.883 -8.287 1.00 91.62 85 ASP A N 1
ATOM 677 C CA . ASP A 1 85 ? 21.831 -9.771 -8.786 1.00 91.62 85 ASP A CA 1
ATOM 678 C C . ASP A 1 85 ? 21.012 -9.062 -9.877 1.00 91.62 85 ASP A C 1
ATOM 680 O O . ASP A 1 85 ? 20.171 -8.199 -9.606 1.00 91.62 85 ASP A O 1
ATOM 684 N N . THR A 1 86 ? 21.297 -9.399 -11.132 1.00 93.31 86 THR A N 1
ATOM 685 C CA . THR A 1 86 ? 20.626 -8.817 -12.298 1.00 93.31 86 THR A CA 1
ATOM 686 C C . THR A 1 86 ? 19.213 -9.356 -12.501 1.00 93.31 86 THR A C 1
ATOM 688 O O . THR A 1 86 ? 18.377 -8.635 -13.046 1.00 93.31 86 THR A O 1
ATOM 691 N N . GLU A 1 87 ? 18.903 -10.570 -12.035 1.00 93.88 87 GLU A N 1
ATOM 692 C CA . GLU A 1 87 ? 17.576 -11.173 -12.188 1.00 93.88 87 GLU A CA 1
ATOM 693 C C . GLU A 1 87 ? 16.533 -10.375 -11.403 1.00 93.88 87 GLU A C 1
ATOM 695 O O . GLU A 1 87 ? 15.474 -10.023 -11.936 1.00 93.88 87 GLU A O 1
ATOM 700 N N . VAL A 1 88 ? 16.855 -10.030 -10.153 1.00 93.44 88 VAL A N 1
ATOM 701 C CA . VAL A 1 88 ? 15.989 -9.207 -9.299 1.00 93.44 88 VAL A CA 1
ATOM 702 C C . VAL A 1 88 ? 15.732 -7.842 -9.941 1.00 93.44 88 VAL A C 1
ATOM 704 O O . VAL A 1 88 ? 14.589 -7.382 -9.971 1.00 93.44 88 VAL A O 1
ATOM 707 N N . ILE A 1 89 ? 16.766 -7.216 -10.510 1.00 94.00 89 ILE A N 1
ATOM 708 C CA . ILE A 1 89 ? 16.652 -5.912 -11.181 1.00 94.00 89 ILE A CA 1
ATOM 709 C C . ILE A 1 89 ? 15.717 -6.001 -12.394 1.00 94.00 89 ILE A C 1
ATOM 711 O O . ILE A 1 89 ? 14.783 -5.204 -12.510 1.00 94.00 89 ILE A O 1
ATOM 715 N N . VAL A 1 90 ? 15.933 -6.982 -13.278 1.00 95.12 90 VAL A N 1
ATOM 716 C CA . VAL A 1 90 ? 15.109 -7.184 -14.481 1.00 95.12 90 VAL A CA 1
ATOM 717 C C . VAL A 1 90 ? 13.651 -7.426 -14.099 1.00 95.12 90 VAL A C 1
ATOM 719 O O . VAL A 1 90 ? 12.752 -6.792 -14.654 1.00 95.12 90 VAL A O 1
ATOM 722 N N . ARG A 1 91 ? 13.408 -8.298 -13.114 1.00 94.88 91 ARG A N 1
ATOM 723 C CA . ARG A 1 91 ? 12.060 -8.624 -12.639 1.00 94.88 91 ARG A CA 1
ATOM 724 C C . ARG A 1 91 ? 11.347 -7.398 -12.068 1.00 94.88 91 ARG A C 1
ATOM 726 O O . ARG A 1 91 ? 10.181 -7.170 -12.389 1.00 94.88 91 ARG A O 1
ATOM 733 N N . ASN A 1 92 ? 12.039 -6.597 -11.261 1.00 93.50 92 ASN A N 1
ATOM 734 C CA . ASN A 1 92 ? 11.473 -5.385 -10.671 1.00 93.50 92 ASN A CA 1
ATOM 735 C C . ASN A 1 92 ? 11.112 -4.353 -11.745 1.00 93.50 92 ASN A C 1
ATOM 737 O O . ASN A 1 92 ? 9.995 -3.843 -11.746 1.00 93.50 92 ASN A O 1
ATOM 741 N N . VAL A 1 93 ? 12.006 -4.102 -12.707 1.00 95.06 93 VAL A N 1
ATOM 742 C CA . VAL A 1 93 ? 11.739 -3.154 -13.800 1.00 95.06 93 VAL A CA 1
ATOM 743 C C . VAL A 1 93 ? 10.586 -3.631 -14.686 1.00 95.06 93 VAL A C 1
ATOM 745 O O . VAL A 1 93 ? 9.730 -2.828 -15.056 1.00 95.06 93 VAL A O 1
ATOM 748 N N . ALA A 1 94 ? 10.519 -4.927 -15.002 1.00 94.31 94 ALA A N 1
ATOM 749 C CA . ALA A 1 94 ? 9.414 -5.491 -15.774 1.00 94.31 94 ALA A CA 1
ATOM 750 C C . ALA A 1 94 ? 8.064 -5.308 -15.058 1.00 94.31 94 ALA A C 1
ATOM 752 O O . ALA A 1 94 ? 7.083 -4.902 -15.684 1.00 94.31 94 ALA A O 1
ATOM 753 N N . ASN A 1 95 ? 8.021 -5.547 -13.743 1.00 91.50 95 ASN A N 1
ATOM 754 C CA . ASN A 1 95 ? 6.824 -5.331 -12.930 1.00 91.50 95 ASN A CA 1
ATOM 755 C C . ASN A 1 95 ? 6.427 -3.848 -12.860 1.00 91.50 95 ASN A C 1
ATOM 757 O O . ASN A 1 95 ? 5.242 -3.541 -12.984 1.00 91.50 95 ASN A O 1
ATOM 761 N N . ASP A 1 96 ? 7.392 -2.934 -12.724 1.00 91.62 96 ASP A N 1
ATOM 762 C CA . ASP A 1 96 ? 7.151 -1.485 -12.742 1.00 91.62 96 ASP A CA 1
ATOM 763 C C . ASP A 1 96 ? 6.546 -1.027 -14.078 1.00 91.62 96 ASP A C 1
ATOM 765 O O . ASP A 1 96 ? 5.550 -0.300 -14.103 1.00 91.62 96 ASP A O 1
ATOM 769 N N . ILE A 1 97 ? 7.128 -1.461 -15.204 1.00 93.38 97 ILE A N 1
ATOM 770 C CA . ILE A 1 97 ? 6.628 -1.133 -16.548 1.00 93.38 97 ILE A CA 1
ATOM 771 C C . ILE A 1 97 ? 5.211 -1.675 -16.725 1.00 93.38 97 ILE A C 1
ATOM 773 O O . ILE A 1 97 ? 4.324 -0.930 -17.146 1.00 93.38 97 ILE A O 1
ATOM 777 N N . LYS A 1 98 ? 4.984 -2.941 -16.360 1.00 91.06 98 LYS A N 1
ATOM 778 C CA . LYS A 1 98 ? 3.667 -3.572 -16.442 1.00 91.06 98 LYS A CA 1
ATOM 779 C C . LYS A 1 98 ? 2.634 -2.811 -15.611 1.00 91.06 98 LYS A C 1
ATOM 781 O O . LYS A 1 98 ? 1.584 -2.458 -16.129 1.00 91.06 98 LYS A O 1
ATOM 786 N N . ARG A 1 99 ? 2.955 -2.467 -14.361 1.00 90.25 99 ARG A N 1
ATOM 787 C CA . ARG A 1 99 ? 2.064 -1.692 -13.485 1.00 90.25 99 ARG A CA 1
ATOM 788 C C . ARG A 1 99 ? 1.694 -0.333 -14.087 1.00 90.25 99 ARG A C 1
ATOM 790 O O . ARG A 1 99 ? 0.545 0.087 -13.979 1.00 90.25 99 ARG A O 1
ATOM 797 N N . ASN A 1 100 ? 2.644 0.349 -14.729 1.00 92.12 100 ASN A N 1
ATOM 798 C CA . ASN A 1 100 ? 2.376 1.615 -15.414 1.00 92.12 100 ASN A CA 1
ATOM 799 C C . ASN A 1 100 ? 1.467 1.428 -16.638 1.00 92.12 100 ASN A C 1
ATOM 801 O O . ASN A 1 100 ? 0.582 2.249 -16.869 1.00 92.12 100 ASN A O 1
ATOM 805 N N . GLN A 1 101 ? 1.655 0.354 -17.408 1.00 91.88 101 GLN A N 1
ATOM 806 C CA . GLN A 1 101 ? 0.766 0.004 -18.521 1.00 91.88 101 GLN A CA 1
ATOM 807 C C . GLN A 1 101 ? -0.647 -0.324 -18.025 1.00 91.88 101 GLN A C 1
ATOM 809 O O . GLN A 1 101 ? -1.612 0.240 -18.538 1.00 91.88 101 GLN A O 1
ATOM 814 N N . ASP A 1 102 ? -0.763 -1.150 -16.983 1.00 91.56 102 ASP A N 1
ATOM 815 C CA . ASP A 1 102 ? -2.034 -1.512 -16.348 1.00 91.56 102 ASP A CA 1
ATOM 816 C C . ASP A 1 102 ? -2.768 -0.264 -15.832 1.00 91.56 102 ASP A C 1
ATOM 818 O O . ASP A 1 102 ? -3.978 -0.137 -16.010 1.00 91.56 102 ASP A O 1
ATOM 822 N N . TYR A 1 103 ? -2.046 0.718 -15.278 1.00 92.38 103 TYR A N 1
ATOM 823 C CA . TYR A 1 103 ? -2.635 1.996 -14.871 1.00 92.38 103 TYR A CA 1
ATOM 824 C C . TYR A 1 103 ? -3.213 2.790 -16.053 1.00 92.38 103 TYR A C 1
ATOM 826 O O . TYR A 1 103 ? -4.299 3.362 -15.944 1.00 92.38 103 TYR A O 1
ATOM 834 N N . LEU A 1 104 ? -2.525 2.826 -17.199 1.00 92.38 104 LEU A N 1
ATOM 835 C CA . LEU A 1 104 ? -3.044 3.494 -18.397 1.00 92.38 104 LEU A CA 1
ATOM 836 C C . LEU A 1 104 ? -4.292 2.788 -18.939 1.00 92.38 104 LEU A C 1
ATOM 838 O O . LEU A 1 104 ? -5.264 3.457 -19.293 1.00 92.38 104 LEU A O 1
ATOM 842 N N . ILE A 1 105 ? -4.294 1.452 -18.950 1.00 89.94 105 ILE A N 1
ATOM 843 C CA . ILE A 1 105 ? -5.466 0.649 -19.324 1.00 89.94 105 ILE A CA 1
ATOM 844 C C . ILE A 1 105 ? -6.627 0.935 -18.364 1.00 89.94 105 ILE A C 1
ATOM 846 O O . ILE A 1 105 ? -7.740 1.215 -18.810 1.00 89.94 105 ILE A O 1
ATOM 850 N N . PHE A 1 106 ? -6.361 0.963 -17.056 1.00 90.69 106 PHE A N 1
ATOM 851 C CA . PHE A 1 106 ? -7.337 1.332 -16.034 1.00 90.69 106 PHE A CA 1
ATOM 852 C C . PHE A 1 106 ? -7.960 2.710 -16.306 1.00 90.69 106 PHE A C 1
ATOM 854 O O . PHE A 1 106 ? -9.181 2.840 -16.256 1.00 90.69 106 PHE A O 1
ATOM 861 N N . GLN A 1 107 ? -7.166 3.725 -16.661 1.00 90.88 107 GLN A N 1
ATOM 862 C CA . GLN A 1 107 ? -7.689 5.062 -16.975 1.00 90.88 107 GLN A CA 1
ATOM 863 C C . GLN A 1 107 ? -8.605 5.069 -18.209 1.00 90.88 107 GLN A C 1
ATOM 865 O O . GLN A 1 107 ? -9.623 5.769 -18.224 1.00 90.88 107 GLN A O 1
ATOM 870 N N . VAL A 1 108 ? -8.285 4.273 -19.234 1.00 90.31 108 VAL A N 1
ATOM 871 C CA . VAL A 1 108 ? -9.159 4.092 -20.405 1.00 90.31 108 VAL A CA 1
ATOM 872 C C . VAL A 1 108 ? -10.473 3.431 -19.985 1.00 90.31 108 VAL A C 1
ATOM 874 O O . VAL A 1 108 ? -11.543 3.978 -20.254 1.00 90.31 108 VAL A O 1
ATOM 877 N N . LYS A 1 109 ? -10.409 2.319 -19.244 1.00 86.75 109 LYS A N 1
ATOM 878 C CA . LYS A 1 109 ? -11.596 1.586 -18.776 1.00 86.75 109 LYS A CA 1
ATOM 879 C C . LYS A 1 109 ? -12.477 2.400 -17.842 1.00 86.75 109 LYS A C 1
ATOM 881 O O . LYS A 1 109 ? -13.698 2.377 -17.969 1.00 86.75 109 LYS A O 1
ATOM 886 N N . LYS A 1 110 ? -11.879 3.187 -16.952 1.00 87.19 110 LYS A N 1
ATOM 887 C CA . LYS A 1 110 ? -12.604 4.101 -16.069 1.00 87.19 110 LYS A CA 1
ATOM 888 C C . LYS A 1 110 ? -13.444 5.113 -16.840 1.00 87.19 110 LYS A C 1
ATOM 890 O O . LYS A 1 110 ? -14.584 5.378 -16.458 1.00 87.19 110 LYS A O 1
ATOM 895 N N . ARG A 1 111 ? -12.911 5.631 -17.950 1.00 87.25 111 ARG A N 1
ATOM 896 C CA . ARG A 1 111 ? -13.650 6.518 -18.854 1.00 87.25 111 ARG A CA 1
ATOM 897 C C . ARG A 1 111 ? -14.778 5.781 -19.577 1.00 87.25 111 ARG A C 1
ATOM 899 O O . ARG A 1 111 ? -15.884 6.306 -19.624 1.00 87.25 111 ARG A O 1
ATOM 906 N N . GLU A 1 112 ? -14.511 4.591 -20.116 1.00 87.94 112 GLU A N 1
ATOM 907 C CA . GLU A 1 112 ? -15.506 3.773 -20.833 1.00 87.94 112 GLU A CA 1
ATOM 908 C C . GLU A 1 112 ? -16.695 3.391 -19.944 1.00 87.94 112 GLU A C 1
ATOM 910 O O . GLU A 1 112 ? -17.845 3.477 -20.368 1.00 87.94 112 GLU A O 1
ATOM 915 N N . LEU A 1 113 ? -16.423 3.021 -18.692 1.00 83.00 113 LEU A N 1
ATOM 916 C CA . LEU A 1 113 ? -17.440 2.622 -17.722 1.00 83.00 113 LEU A CA 1
ATOM 917 C C . LEU A 1 113 ? -18.165 3.813 -17.078 1.00 83.00 113 LEU A C 1
ATOM 919 O O . LEU A 1 113 ? -19.102 3.599 -16.314 1.00 83.00 113 LEU A O 1
ATOM 923 N N . ASN A 1 114 ? -17.753 5.056 -17.355 1.00 83.88 114 ASN A N 1
ATOM 924 C CA . ASN A 1 114 ? -18.316 6.276 -16.765 1.00 83.88 114 ASN A CA 1
ATOM 925 C C . ASN A 1 114 ? -18.464 6.191 -15.228 1.00 83.88 114 ASN A C 1
ATOM 927 O O . ASN A 1 114 ? -19.499 6.544 -14.665 1.00 83.88 114 ASN A O 1
ATOM 931 N N . ASN A 1 115 ? -17.436 5.666 -14.553 1.00 76.44 115 ASN A N 1
ATOM 932 C CA . ASN A 1 115 ? -17.413 5.394 -13.107 1.00 76.44 115 ASN A CA 1
ATOM 933 C C . ASN A 1 115 ? -18.476 4.405 -12.579 1.00 76.44 115 ASN A C 1
ATOM 935 O O . ASN A 1 115 ? -18.673 4.315 -11.367 1.00 76.44 115 ASN A O 1
ATOM 939 N N . ASN A 1 116 ? -19.131 3.627 -13.442 1.00 84.44 116 ASN A N 1
ATOM 940 C CA . ASN A 1 116 ? -20.058 2.577 -13.028 1.00 84.44 116 ASN A CA 1
ATOM 941 C C . ASN A 1 116 ? -19.302 1.293 -12.649 1.00 84.44 116 ASN A C 1
ATOM 943 O O . ASN A 1 116 ? -19.290 0.310 -13.391 1.00 84.44 116 ASN A O 1
ATOM 947 N N . PHE A 1 117 ? -18.627 1.324 -11.502 1.00 85.56 117 PHE A N 1
ATOM 948 C CA . PHE A 1 117 ? -17.907 0.176 -10.959 1.00 85.56 117 PHE A CA 1
ATOM 949 C C . PHE A 1 117 ? -18.728 -0.562 -9.912 1.00 85.56 117 PHE A C 1
ATOM 951 O O . PHE A 1 117 ? -19.501 0.030 -9.159 1.00 85.56 117 PHE A O 1
ATOM 958 N N . ILE A 1 118 ? -18.490 -1.868 -9.807 1.00 88.06 118 ILE A N 1
ATOM 959 C CA . ILE A 1 118 ? -19.038 -2.668 -8.715 1.00 88.06 118 ILE A CA 1
ATOM 960 C C . ILE A 1 118 ? -18.321 -2.259 -7.428 1.00 88.06 118 ILE A C 1
ATOM 962 O O . ILE A 1 118 ? -17.104 -2.432 -7.308 1.00 88.06 118 ILE A O 1
ATOM 966 N N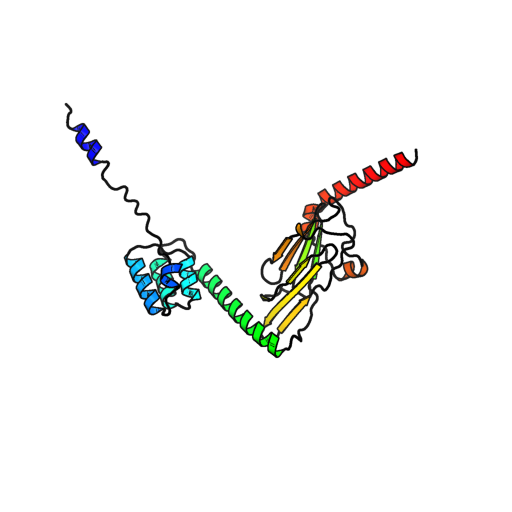 . SER A 1 119 ? -19.086 -1.717 -6.480 1.00 90.31 119 SER A N 1
ATOM 967 C CA . SER A 1 119 ? -18.596 -1.378 -5.145 1.00 90.31 119 SER A CA 1
ATOM 968 C C . SER A 1 119 ? -18.578 -2.601 -4.241 1.00 90.31 119 SER A C 1
ATOM 970 O O . SER A 1 119 ? -19.536 -3.374 -4.189 1.00 90.31 119 SER A O 1
ATOM 972 N N . VAL A 1 120 ? -17.465 -2.778 -3.536 1.00 91.31 120 VAL A N 1
ATOM 973 C CA . VAL A 1 120 ? -17.206 -3.904 -2.646 1.00 91.31 120 VAL A CA 1
ATOM 974 C C . VAL A 1 120 ? -16.741 -3.380 -1.295 1.00 91.31 120 VAL A C 1
ATOM 976 O O . VAL A 1 120 ? -15.882 -2.503 -1.205 1.00 91.31 120 VAL A O 1
ATOM 979 N N . LYS A 1 121 ? -17.288 -3.954 -0.224 1.00 91.12 121 LYS A N 1
ATOM 980 C CA . LYS A 1 121 ? -16.837 -3.675 1.139 1.00 91.12 121 LYS A CA 1
ATOM 981 C C . LYS A 1 121 ? -15.529 -4.424 1.412 1.00 91.12 121 LYS A C 1
ATOM 983 O O . LYS A 1 121 ? -15.524 -5.652 1.297 1.00 91.12 121 LYS A O 1
ATOM 988 N N . PRO A 1 122 ? -14.427 -3.730 1.744 1.00 93.38 122 PRO A N 1
ATOM 989 C CA . PRO A 1 122 ? -13.205 -4.392 2.178 1.00 93.38 122 PRO A CA 1
ATOM 990 C C . PRO A 1 122 ? -13.381 -4.972 3.586 1.00 93.38 122 PRO A C 1
ATOM 992 O O . PRO A 1 122 ? -14.218 -4.511 4.364 1.00 93.38 122 PRO A O 1
ATOM 995 N N . VAL A 1 123 ? -12.555 -5.955 3.936 1.00 92.44 123 VAL A N 1
ATOM 996 C CA . VAL A 1 123 ? -12.524 -6.508 5.297 1.00 92.44 123 VAL A CA 1
ATOM 997 C C . VAL A 1 123 ? -11.635 -5.637 6.180 1.00 92.44 123 VAL A C 1
ATOM 999 O O . VAL A 1 123 ? -10.510 -5.301 5.800 1.00 92.44 123 VAL A O 1
ATOM 1002 N N . ILE A 1 124 ? -12.126 -5.298 7.373 1.00 94.50 124 ILE A N 1
ATOM 1003 C CA . ILE A 1 124 ? -11.400 -4.497 8.360 1.00 94.50 124 ILE A CA 1
ATOM 1004 C C . ILE A 1 124 ? -11.083 -5.370 9.571 1.00 94.50 124 ILE A C 1
ATOM 1006 O O . ILE A 1 124 ? -11.983 -5.887 10.233 1.00 94.50 124 ILE A O 1
ATOM 1010 N N . TYR A 1 125 ? -9.799 -5.495 9.888 1.00 94.31 125 TYR A N 1
ATOM 1011 C CA . TYR A 1 125 ? -9.33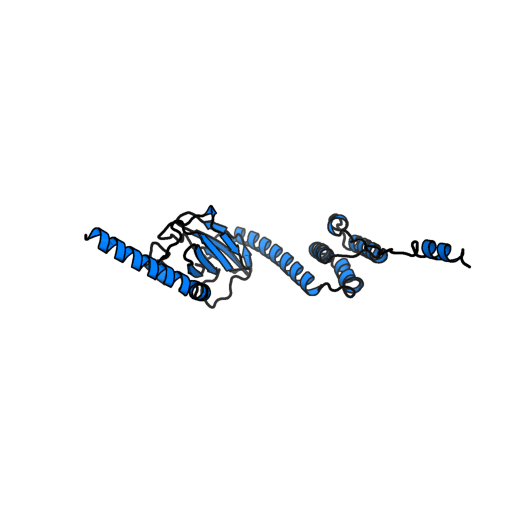6 -6.060 11.147 1.00 94.31 125 TYR A CA 1
ATOM 1012 C C . TYR A 1 125 ? -8.934 -4.939 12.089 1.00 94.31 125 TYR A C 1
ATOM 1014 O O . TYR A 1 125 ? -8.333 -3.956 11.657 1.00 94.31 125 TYR A O 1
ATOM 1022 N N . TRP A 1 126 ? -9.218 -5.092 13.375 1.00 95.38 126 TRP A N 1
ATOM 1023 C CA . TRP A 1 126 ? -8.861 -4.106 14.379 1.00 95.38 126 TRP A CA 1
ATOM 1024 C C . TRP A 1 126 ? -8.243 -4.743 15.619 1.00 95.38 126 TRP A C 1
ATOM 1026 O O . TRP A 1 126 ? -8.591 -5.847 16.036 1.00 95.38 126 TRP A O 1
ATOM 1036 N N . ALA A 1 127 ? -7.316 -4.015 16.217 1.00 96.06 127 ALA A N 1
ATOM 1037 C CA . ALA A 1 127 ? -6.775 -4.248 17.541 1.00 96.06 127 ALA A CA 1
ATOM 1038 C C . ALA A 1 127 ? -6.524 -2.890 18.198 1.00 96.06 127 ALA A C 1
ATOM 1040 O O . ALA A 1 127 ? -6.698 -1.831 17.588 1.00 96.06 127 ALA A O 1
ATOM 1041 N N . GLN A 1 128 ? -6.114 -2.907 19.458 1.00 95.12 128 GLN A N 1
ATOM 1042 C CA . GLN A 1 128 ? -5.759 -1.686 20.158 1.00 95.12 128 GLN A CA 1
ATOM 1043 C C . GLN A 1 128 ? -4.540 -1.899 21.039 1.00 95.12 128 GLN A C 1
ATOM 1045 O O . GLN A 1 128 ? -4.291 -2.994 21.530 1.00 95.12 128 GLN A O 1
ATOM 1050 N N . HIS A 1 129 ? -3.832 -0.807 21.248 1.00 94.94 129 HIS A N 1
ATOM 1051 C CA . HIS A 1 129 ? -2.879 -0.581 22.317 1.00 94.94 129 HIS A CA 1
ATOM 1052 C C . HIS A 1 129 ? -3.491 0.462 23.276 1.00 94.94 129 HIS A C 1
ATOM 1054 O O . HIS A 1 129 ? -4.524 1.054 22.955 1.00 94.94 129 HIS A O 1
ATOM 1060 N N . THR A 1 130 ? -2.917 0.717 24.452 1.00 94.19 130 THR A N 1
ATOM 1061 C CA . THR A 1 130 ? -3.434 1.754 25.376 1.00 94.19 130 THR A CA 1
ATOM 1062 C C . THR A 1 130 ? -3.421 3.147 24.736 1.00 94.19 130 THR A C 1
ATOM 1064 O O . THR A 1 130 ? -4.346 3.935 24.925 1.00 94.19 130 THR A O 1
ATOM 1067 N N . GLU A 1 131 ? -2.420 3.410 23.901 1.00 95.50 131 GLU A N 1
ATOM 1068 C CA . GLU A 1 131 ? -2.215 4.688 23.211 1.00 95.50 131 GLU A CA 1
ATOM 1069 C C . GLU A 1 131 ? -2.903 4.787 21.844 1.00 95.50 131 GLU A C 1
ATOM 1071 O O . GLU A 1 131 ? -3.379 5.852 21.448 1.00 95.50 131 GLU A O 1
ATOM 1076 N N . ASP A 1 132 ? -2.952 3.678 21.110 1.00 96.56 132 ASP A N 1
ATOM 1077 C CA . ASP A 1 132 ? -3.240 3.672 19.678 1.00 96.56 132 ASP A CA 1
ATOM 1078 C C . ASP A 1 132 ? -4.318 2.640 19.316 1.00 96.56 132 ASP A C 1
ATOM 1080 O O . ASP A 1 132 ? -4.508 1.629 19.996 1.00 96.56 132 ASP A O 1
ATOM 1084 N N . LEU A 1 133 ? -5.026 2.879 18.217 1.00 96.62 133 LEU A N 1
ATOM 1085 C CA . LEU A 1 133 ? -5.869 1.901 17.535 1.00 96.62 133 LEU A CA 1
ATOM 1086 C C . LEU A 1 133 ? -5.148 1.413 16.286 1.00 96.62 133 LEU A C 1
ATOM 1088 O O . LEU A 1 133 ? -4.581 2.196 15.528 1.00 96.62 133 LEU A O 1
ATOM 1092 N N . LEU A 1 134 ? -5.208 0.112 16.055 1.00 96.88 134 LEU A N 1
ATOM 1093 C CA . LEU A 1 134 ? -4.501 -0.546 14.970 1.00 96.88 134 LEU A CA 1
ATOM 1094 C C . LEU A 1 134 ? -5.532 -1.157 14.040 1.00 96.88 134 LEU A C 1
ATOM 1096 O O . LEU A 1 134 ? -6.240 -2.079 14.441 1.00 96.88 134 LEU A O 1
ATOM 1100 N N . LEU A 1 135 ? -5.619 -0.658 12.809 1.00 96.88 135 LEU A N 1
ATOM 1101 C CA . LEU A 1 135 ? -6.530 -1.195 11.803 1.00 96.88 135 LEU A CA 1
ATOM 1102 C C . LEU A 1 135 ? -5.748 -1.789 10.637 1.00 96.88 135 LEU A C 1
ATOM 1104 O O . LEU A 1 135 ? -4.740 -1.241 10.197 1.00 96.88 135 LEU A O 1
ATOM 1108 N N . MET A 1 136 ? -6.243 -2.897 10.105 1.00 95.69 136 MET A N 1
ATOM 1109 C CA . MET A 1 136 ? -5.812 -3.445 8.828 1.00 95.69 136 MET A CA 1
ATOM 1110 C C . MET A 1 136 ? -7.014 -3.515 7.901 1.00 95.69 136 MET A C 1
ATOM 1112 O O . MET A 1 136 ? -7.952 -4.263 8.161 1.00 95.69 136 MET A O 1
ATOM 1116 N N . VAL A 1 137 ? -6.960 -2.775 6.799 1.00 95.06 137 VAL A N 1
ATOM 1117 C CA . VAL A 1 137 ? -7.955 -2.853 5.728 1.00 95.06 137 VAL A CA 1
ATOM 1118 C C . VAL A 1 137 ? -7.391 -3.732 4.620 1.00 95.06 137 VAL A C 1
ATOM 1120 O O . VAL A 1 137 ? -6.316 -3.450 4.084 1.00 95.06 137 VAL A O 1
ATOM 1123 N N . ARG A 1 138 ? -8.109 -4.805 4.283 1.00 93.69 138 ARG A N 1
ATOM 1124 C CA . ARG A 1 138 ? -7.769 -5.705 3.177 1.00 93.69 138 ARG A CA 1
ATOM 1125 C C . ARG A 1 138 ? -8.759 -5.525 2.033 1.00 93.69 138 ARG A C 1
ATOM 1127 O O . ARG A 1 138 ? -9.970 -5.637 2.232 1.00 93.69 138 ARG A O 1
ATOM 1134 N N . LEU A 1 139 ? -8.247 -5.235 0.837 1.00 92.25 139 LEU A N 1
ATOM 1135 C CA . LEU A 1 139 ? -9.026 -5.010 -0.385 1.00 92.25 139 LEU A CA 1
ATOM 1136 C C . LEU A 1 139 ? -9.478 -6.347 -0.983 1.00 92.25 139 LEU A C 1
ATOM 1138 O O . LEU A 1 139 ? -9.067 -6.740 -2.074 1.00 92.25 139 LEU A O 1
ATOM 1142 N N . HIS A 1 140 ? -10.303 -7.060 -0.229 1.00 86.75 140 HIS A N 1
ATOM 1143 C CA . HIS A 1 140 ? -10.968 -8.282 -0.644 1.00 86.75 140 HIS A CA 1
ATOM 1144 C C . HIS A 1 140 ? -12.335 -8.374 0.037 1.00 86.75 140 HIS A C 1
ATOM 1146 O O . HIS A 1 140 ? -12.546 -7.816 1.113 1.00 86.75 140 HIS A O 1
ATOM 1152 N N . SER A 1 141 ? -13.267 -9.109 -0.564 1.00 80.38 141 SER A N 1
ATOM 1153 C CA . SER A 1 141 ? -14.625 -9.262 -0.027 1.00 80.38 141 SER A CA 1
ATOM 1154 C C . SER A 1 141 ? -14.740 -10.294 1.096 1.00 80.38 141 SER A C 1
ATOM 1156 O O . SER A 1 141 ? -15.710 -10.264 1.846 1.00 80.38 141 SER A O 1
ATOM 1158 N N . GLN A 1 142 ? -13.808 -11.250 1.189 1.00 80.69 142 GLN A N 1
ATOM 1159 C CA . GLN A 1 142 ? -13.880 -12.375 2.132 1.00 80.69 142 GLN A CA 1
ATOM 1160 C C . GLN A 1 142 ? -12.492 -12.735 2.664 1.00 80.69 142 GLN A C 1
ATOM 1162 O O . GLN A 1 142 ? -11.504 -12.548 1.965 1.00 80.69 142 GLN A O 1
ATOM 1167 N N . MET A 1 143 ? -12.429 -13.295 3.875 1.00 68.19 143 MET A N 1
ATOM 1168 C CA . MET A 1 143 ? -11.175 -13.529 4.609 1.00 68.19 143 MET A CA 1
ATOM 1169 C C . MET A 1 143 ? -10.161 -14.427 3.888 1.00 68.19 143 MET A C 1
ATOM 1171 O O . MET A 1 143 ? -8.962 -14.173 3.980 1.00 68.19 143 MET A O 1
ATOM 1175 N N . ASP A 1 144 ? -10.640 -15.432 3.155 1.00 72.00 144 ASP A N 1
ATOM 1176 C CA . ASP A 1 144 ? -9.789 -16.412 2.466 1.00 72.00 144 ASP A CA 1
ATOM 1177 C C . ASP A 1 144 ? -9.557 -16.064 0.989 1.00 72.00 144 ASP A C 1
ATOM 1179 O O . ASP A 1 144 ? -9.000 -16.852 0.224 1.00 72.00 144 ASP A O 1
ATOM 1183 N N . THR A 1 145 ? -10.008 -14.883 0.558 1.00 75.25 145 THR A N 1
ATOM 1184 C CA . THR A 1 145 ? -9.778 -14.406 -0.807 1.00 75.25 145 THR A CA 1
ATOM 1185 C C . THR A 1 145 ? -8.405 -13.742 -0.883 1.00 75.25 145 THR A C 1
ATOM 1187 O O . THR A 1 145 ? -8.039 -13.000 0.033 1.00 75.25 145 THR A O 1
ATOM 1190 N N . PRO A 1 146 ? -7.625 -13.978 -1.955 1.00 78.56 146 PRO A N 1
ATOM 1191 C CA . PRO A 1 146 ? -6.388 -13.240 -2.162 1.00 78.56 146 PRO A CA 1
ATOM 1192 C C . PRO A 1 146 ? -6.660 -11.735 -2.171 1.00 78.56 146 PRO A C 1
ATOM 1194 O O . PRO A 1 146 ? -7.691 -11.275 -2.666 1.00 78.56 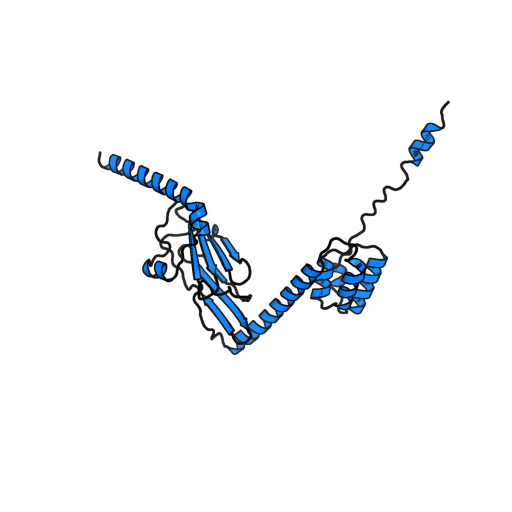146 PRO A O 1
ATOM 1197 N N . ASP A 1 147 ? -5.713 -10.977 -1.624 1.00 83.62 147 ASP A N 1
ATOM 1198 C CA . ASP A 1 147 ? -5.751 -9.523 -1.686 1.00 83.62 147 ASP A CA 1
ATOM 1199 C C . ASP A 1 147 ? -5.774 -9.054 -3.148 1.00 83.62 147 ASP A C 1
ATOM 1201 O O . ASP A 1 147 ? -5.293 -9.741 -4.059 1.00 83.62 147 ASP A O 1
ATOM 1205 N N . CYS A 1 148 ? -6.317 -7.857 -3.365 1.00 88.00 148 CYS A N 1
ATOM 1206 C CA . CYS A 1 148 ? -6.248 -7.204 -4.659 1.00 88.00 148 CYS A CA 1
ATOM 1207 C C . CYS A 1 148 ? -4.815 -7.216 -5.215 1.00 88.00 148 CYS A C 1
ATOM 1209 O O . CYS A 1 148 ? -3.903 -6.684 -4.584 1.00 88.00 148 CYS A O 1
ATOM 1211 N N . LYS A 1 149 ? -4.630 -7.773 -6.418 1.00 83.69 149 LYS A N 1
ATOM 1212 C CA . LYS A 1 149 ? -3.302 -7.904 -7.041 1.00 83.69 149 LYS A CA 1
ATOM 1213 C C . LYS A 1 149 ? -2.657 -6.566 -7.368 1.00 83.69 149 LYS A C 1
ATOM 1215 O O . LYS A 1 149 ? -1.441 -6.467 -7.307 1.00 83.69 149 LYS A O 1
ATOM 1220 N N . GLN A 1 150 ? -3.455 -5.581 -7.768 1.00 88.19 150 GLN A N 1
ATOM 1221 C CA . GLN A 1 150 ? -2.994 -4.247 -8.132 1.00 88.19 150 GLN A CA 1
ATOM 1222 C C . GLN A 1 150 ? -4.060 -3.228 -7.760 1.00 88.19 150 GLN A C 1
ATOM 1224 O O . GLN A 1 150 ? -5.183 -3.289 -8.267 1.00 88.19 150 GLN A O 1
ATOM 1229 N N . SER A 1 151 ? -3.702 -2.280 -6.891 1.00 92.38 151 SER A N 1
ATOM 1230 C CA . SER A 1 151 ? -4.614 -1.196 -6.524 1.00 92.38 151 SER A CA 1
ATOM 1231 C C . SER A 1 151 ? -4.161 0.181 -7.002 1.00 92.38 151 SER A C 1
ATOM 1233 O O . SER A 1 151 ? -2.987 0.550 -6.871 1.00 92.38 151 SER A O 1
ATOM 1235 N N . PHE A 1 152 ? -5.116 0.962 -7.505 1.00 92.81 152 PHE A N 1
ATOM 1236 C CA . PHE A 1 152 ? -4.933 2.304 -8.060 1.00 92.81 152 PHE A CA 1
ATOM 1237 C C . PHE A 1 152 ? -5.802 3.336 -7.338 1.00 92.81 152 PHE A C 1
ATOM 1239 O O . PHE A 1 152 ? -6.762 2.967 -6.663 1.00 92.81 152 PHE A O 1
ATOM 1246 N N . GLU A 1 153 ? -5.431 4.617 -7.480 1.00 92.38 153 GLU A N 1
ATOM 1247 C CA . GLU A 1 153 ? -6.133 5.772 -6.888 1.00 92.38 153 GLU A CA 1
ATOM 1248 C C . GLU A 1 153 ? -6.523 5.524 -5.422 1.00 92.38 153 GLU A C 1
ATOM 1250 O O . GLU A 1 153 ? -7.691 5.466 -5.051 1.00 92.38 153 GLU A O 1
ATOM 1255 N N . ARG A 1 154 ? -5.498 5.284 -4.601 1.00 94.50 154 ARG A N 1
ATOM 1256 C CA . ARG A 1 154 ? -5.644 4.954 -3.184 1.00 94.50 154 ARG A CA 1
ATOM 1257 C C . ARG A 1 154 ? -5.894 6.231 -2.395 1.00 94.50 154 ARG A C 1
ATOM 1259 O O . ARG A 1 154 ? -5.015 7.088 -2.334 1.00 94.50 154 ARG A O 1
ATOM 1266 N N . GLU A 1 155 ? -7.045 6.314 -1.755 1.00 95.81 155 GLU A N 1
ATOM 1267 C CA . GLU A 1 155 ? -7.441 7.427 -0.905 1.00 95.81 155 GLU A CA 1
ATOM 1268 C C . GLU A 1 155 ? -7.649 6.940 0.531 1.00 95.81 155 GLU A C 1
ATOM 1270 O O . GLU A 1 155 ? -8.267 5.902 0.783 1.00 95.81 155 GLU A O 1
ATOM 1275 N N . VAL A 1 156 ? -7.097 7.695 1.480 1.00 97.19 156 VAL A N 1
ATOM 1276 C CA . VAL A 1 156 ? -7.250 7.461 2.916 1.00 97.19 156 VAL A CA 1
ATOM 1277 C C . VAL A 1 156 ? -7.568 8.800 3.563 1.00 97.19 156 VAL A C 1
ATOM 1279 O O . VAL A 1 156 ? -6.734 9.704 3.563 1.00 97.19 156 VAL A O 1
ATOM 1282 N N . ILE A 1 157 ? -8.771 8.914 4.111 1.00 97.62 157 ILE A N 1
ATOM 1283 C CA . ILE A 1 157 ? -9.248 10.089 4.837 1.00 97.62 157 ILE A CA 1
ATOM 1284 C C . ILE A 1 157 ? -9.319 9.711 6.314 1.00 97.62 157 ILE A C 1
ATOM 1286 O O . ILE A 1 157 ? -9.953 8.715 6.673 1.00 97.62 157 ILE A O 1
ATOM 1290 N N . ILE A 1 158 ? -8.640 10.489 7.157 1.00 97.81 158 ILE A N 1
ATOM 1291 C CA . ILE A 1 158 ? -8.613 10.317 8.612 1.00 97.81 158 ILE A CA 1
ATOM 1292 C C . ILE A 1 158 ? -9.087 11.623 9.239 1.00 97.81 158 ILE A C 1
ATOM 1294 O O . ILE A 1 158 ? -8.455 12.661 9.057 1.00 97.81 158 ILE A O 1
ATOM 1298 N N . GLU A 1 159 ? -10.179 11.556 9.988 1.00 97.31 159 GLU A N 1
ATOM 1299 C CA . GLU A 1 159 ? -10.761 12.677 10.724 1.00 97.31 159 GLU A CA 1
ATOM 1300 C C . GLU A 1 159 ? -10.875 12.326 12.213 1.00 97.31 159 GLU A C 1
ATOM 1302 O O . GLU A 1 159 ? -10.577 11.205 12.627 1.00 97.31 159 GLU A O 1
ATOM 1307 N N . GLU A 1 160 ? -11.282 13.283 13.050 1.00 96.88 160 GLU A N 1
ATOM 1308 C CA . GLU A 1 160 ? -11.313 13.099 14.509 1.00 96.88 160 GLU A CA 1
ATOM 1309 C C . GLU A 1 160 ? -12.196 11.930 14.963 1.00 96.88 160 GLU A C 1
ATOM 1311 O O . GLU A 1 160 ? -11.926 11.327 16.000 1.00 96.88 160 GLU A O 1
ATOM 1316 N N . ASP A 1 161 ? -13.270 11.630 14.237 1.00 95.25 161 ASP A N 1
ATOM 1317 C CA . ASP A 1 161 ? -14.284 10.650 14.628 1.00 95.25 161 ASP A CA 1
ATOM 1318 C C . ASP A 1 161 ? -14.552 9.587 13.562 1.00 95.25 161 ASP A C 1
ATOM 1320 O O . ASP A 1 161 ? -15.359 8.690 13.799 1.00 95.25 161 ASP A O 1
ATOM 1324 N N . ARG A 1 162 ? -13.895 9.653 12.401 1.00 95.38 162 ARG A N 1
ATOM 1325 C CA . ARG A 1 162 ? -14.135 8.708 11.313 1.00 95.38 162 ARG A CA 1
ATOM 1326 C C . ARG A 1 162 ? -12.919 8.495 10.434 1.00 95.38 162 ARG A C 1
ATOM 1328 O O . ARG A 1 162 ? -12.018 9.327 10.355 1.00 95.38 162 ARG A O 1
ATOM 1335 N N . ILE A 1 163 ? -12.942 7.375 9.726 1.00 96.69 163 ILE A N 1
ATOM 1336 C CA . ILE A 1 163 ? -12.056 7.136 8.590 1.00 96.69 163 ILE A CA 1
ATOM 1337 C C . ILE A 1 163 ? -12.859 6.728 7.364 1.00 96.69 163 ILE A C 1
ATOM 1339 O O . ILE A 1 163 ? -13.941 6.145 7.478 1.00 96.69 163 ILE A O 1
ATOM 1343 N N . ARG A 1 164 ? -12.279 6.972 6.192 1.00 96.56 164 ARG A N 1
ATOM 1344 C CA . ARG A 1 164 ? -12.728 6.395 4.928 1.00 96.56 164 ARG A CA 1
ATOM 1345 C C . ARG A 1 164 ? -11.522 5.953 4.116 1.00 96.56 164 ARG A C 1
ATOM 1347 O O . ARG A 1 164 ? -10.553 6.694 3.978 1.00 96.56 164 ARG A O 1
ATOM 1354 N N . VAL A 1 165 ? -11.589 4.742 3.582 1.00 96.69 165 VAL A N 1
ATOM 1355 C CA . VAL A 1 165 ? -10.574 4.186 2.690 1.00 96.69 165 VAL A CA 1
ATOM 1356 C C . VAL A 1 165 ? -11.252 3.805 1.391 1.00 96.69 165 VAL A C 1
ATOM 1358 O O . VAL A 1 165 ? -12.201 3.019 1.397 1.00 96.69 165 VAL A O 1
ATOM 1361 N N . GLN A 1 166 ? -10.733 4.338 0.289 1.00 95.50 166 GLN A N 1
ATOM 1362 C CA . GLN A 1 166 ? -11.187 4.015 -1.052 1.00 95.50 166 GLN A CA 1
ATOM 1363 C C . GLN A 1 166 ? -9.999 3.615 -1.930 1.00 95.50 166 GLN A C 1
ATOM 1365 O O . GLN A 1 166 ? -8.932 4.225 -1.880 1.00 95.50 166 GLN A O 1
ATOM 1370 N N . ALA A 1 167 ? -10.158 2.561 -2.724 1.00 95.31 167 ALA A N 1
ATOM 1371 C CA . ALA A 1 167 ? -9.163 2.157 -3.709 1.00 95.31 167 ALA A CA 1
ATOM 1372 C C . ALA A 1 167 ? -9.811 1.366 -4.846 1.00 95.31 167 ALA A C 1
ATOM 1374 O O . ALA A 1 167 ? -10.747 0.594 -4.632 1.00 95.31 167 ALA A O 1
ATOM 1375 N N . TYR A 1 168 ? -9.266 1.495 -6.050 1.00 93.19 168 TYR A N 1
ATOM 1376 C CA . TYR A 1 168 ? -9.674 0.676 -7.186 1.00 93.19 168 TYR A CA 1
ATOM 1377 C C . TYR A 1 168 ? -8.815 -0.570 -7.241 1.00 93.19 168 TYR A C 1
ATOM 1379 O O . TYR A 1 168 ? -7.593 -0.477 -7.165 1.00 93.19 168 TYR A O 1
ATOM 1387 N N . CYS A 1 169 ? -9.449 -1.724 -7.400 1.00 91.56 169 CYS 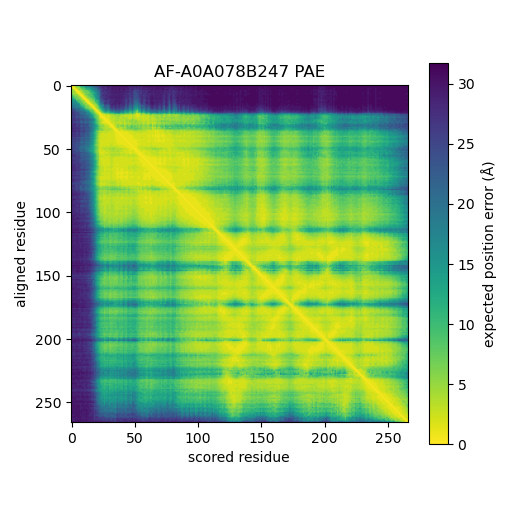A N 1
ATOM 1388 C CA . CYS A 1 169 ? -8.770 -2.972 -7.668 1.00 91.56 169 CYS A CA 1
ATOM 1389 C C . CYS A 1 169 ? -8.888 -3.334 -9.140 1.00 91.56 169 CYS A C 1
ATOM 1391 O O . CYS A 1 169 ? -9.997 -3.473 -9.660 1.00 91.56 169 CYS A O 1
ATOM 1393 N N . TYR A 1 170 ? -7.739 -3.505 -9.782 1.00 87.12 170 TYR A N 1
ATOM 1394 C CA . TYR A 1 170 ? -7.631 -3.969 -11.153 1.00 87.12 170 TYR A CA 1
ATOM 1395 C C . TYR A 1 170 ? -7.163 -5.427 -11.144 1.00 87.12 170 TYR A C 1
ATOM 1397 O O . TYR A 1 170 ? -5.997 -5.716 -10.876 1.00 87.12 170 TYR A O 1
ATOM 1405 N N . GLU A 1 171 ? -8.082 -6.363 -11.389 1.00 81.06 171 GLU A N 1
ATOM 1406 C CA . GLU A 1 171 ? -7.733 -7.783 -11.544 1.00 81.06 171 GLU A CA 1
ATOM 1407 C C . GLU A 1 171 ? -7.508 -8.145 -13.015 1.00 81.06 171 GLU A C 1
ATOM 1409 O O . GLU A 1 171 ? -6.588 -8.900 -13.340 1.00 81.06 171 GLU A O 1
ATOM 1414 N N . SER A 1 172 ? -8.353 -7.604 -13.894 1.00 77.62 172 SER A N 1
ATOM 1415 C CA . SER A 1 172 ? -8.289 -7.747 -15.348 1.00 77.62 172 SER A CA 1
ATOM 1416 C C . SER A 1 172 ? -9.068 -6.619 -16.027 1.00 77.62 172 SER A C 1
ATOM 1418 O O . SER A 1 172 ? -9.834 -5.911 -15.373 1.00 77.62 172 SER A O 1
ATOM 1420 N N . GLU A 1 173 ? -8.936 -6.505 -17.350 1.00 71.62 173 GLU A N 1
ATOM 1421 C CA . GLU A 1 173 ? -9.594 -5.472 -18.168 1.00 71.62 173 GLU A CA 1
ATOM 1422 C C . GLU A 1 173 ? -11.116 -5.379 -17.947 1.00 71.62 173 GLU A C 1
ATOM 1424 O O . GLU A 1 173 ? -11.660 -4.276 -17.923 1.00 71.62 173 GLU A O 1
ATOM 1429 N N . ASP A 1 174 ? -11.781 -6.518 -17.722 1.00 73.12 174 ASP A N 1
ATOM 1430 C CA . ASP A 1 174 ? -13.232 -6.604 -17.492 1.00 73.12 174 ASP A CA 1
ATOM 1431 C C . ASP A 1 174 ? -13.636 -6.679 -16.006 1.00 73.12 174 ASP A C 1
ATOM 1433 O O . ASP A 1 174 ? -14.819 -6.764 -15.680 1.00 73.12 174 ASP A O 1
ATOM 1437 N N . ASN A 1 175 ? -12.672 -6.684 -15.080 1.00 82.06 175 ASN A N 1
ATOM 1438 C CA . ASN A 1 175 ? -12.925 -6.903 -13.654 1.00 82.06 175 ASN A CA 1
ATOM 1439 C C . ASN A 1 175 ? -12.209 -5.837 -12.826 1.00 82.06 175 ASN A C 1
ATOM 1441 O O . ASN A 1 175 ? -11.168 -6.072 -12.204 1.00 82.06 175 ASN A O 1
ATOM 1445 N N . ILE A 1 176 ? -12.799 -4.644 -12.856 1.00 87.81 176 ILE A N 1
ATOM 1446 C CA . ILE A 1 176 ? -12.390 -3.501 -12.048 1.00 87.81 176 ILE A CA 1
ATOM 1447 C C . ILE A 1 176 ? -13.442 -3.288 -10.969 1.00 87.81 176 ILE A C 1
ATOM 1449 O O . ILE A 1 176 ? -14.630 -3.132 -11.260 1.00 87.81 176 ILE A O 1
ATOM 1453 N N . ARG A 1 177 ? -13.003 -3.277 -9.713 1.00 91.12 177 ARG A N 1
ATOM 1454 C CA . ARG A 1 177 ? -13.876 -3.100 -8.547 1.00 91.12 177 ARG A CA 1
ATOM 1455 C C . ARG A 1 177 ? -13.420 -1.901 -7.746 1.00 91.12 177 ARG A C 1
ATOM 1457 O O . ARG A 1 177 ? -12.221 -1.652 -7.643 1.00 91.12 177 ARG A O 1
ATOM 1464 N N . ILE A 1 178 ? -14.363 -1.190 -7.148 1.00 93.31 178 ILE A N 1
ATOM 1465 C CA . ILE A 1 178 ? -14.051 -0.146 -6.177 1.00 93.31 178 ILE A CA 1
ATOM 1466 C C . ILE A 1 178 ? -14.229 -0.720 -4.777 1.00 93.31 178 ILE A C 1
ATOM 1468 O O . ILE A 1 178 ? -15.290 -1.231 -4.433 1.00 93.31 178 ILE A O 1
ATOM 1472 N N . PHE A 1 179 ? -13.168 -0.676 -3.983 1.00 93.94 179 PHE A N 1
ATOM 1473 C CA . PHE A 1 179 ? -13.225 -0.999 -2.569 1.00 93.94 179 PHE A CA 1
ATOM 1474 C C . PHE A 1 179 ? -13.419 0.289 -1.791 1.00 93.94 179 PHE A C 1
ATOM 1476 O O . PHE A 1 179 ? -12.582 1.182 -1.881 1.00 93.94 179 PHE A O 1
ATOM 1483 N N . ASP A 1 180 ? -14.511 0.377 -1.040 1.00 94.44 180 ASP A N 1
ATOM 1484 C CA . ASP A 1 180 ? -14.837 1.541 -0.218 1.00 94.44 180 ASP A CA 1
ATOM 1485 C C . ASP A 1 180 ? -15.317 1.066 1.153 1.00 94.44 180 ASP A C 1
ATOM 1487 O O . ASP A 1 180 ? -16.253 0.264 1.252 1.00 94.44 180 ASP A O 1
ATOM 1491 N N . THR A 1 181 ? -14.686 1.543 2.224 1.00 92.44 181 THR A N 1
ATOM 1492 C CA . THR A 1 181 ? -15.127 1.247 3.595 1.00 92.44 181 THR A CA 1
ATOM 1493 C C . THR A 1 181 ? -16.449 1.931 3.953 1.00 92.44 181 THR A C 1
ATOM 1495 O O . THR A 1 181 ? -17.065 1.560 4.946 1.00 92.44 181 THR A O 1
ATOM 1498 N N . ASP A 1 182 ? -16.927 2.884 3.145 1.00 91.44 182 ASP A N 1
ATOM 1499 C CA . ASP A 1 182 ? -17.750 4.014 3.600 1.00 91.44 182 ASP A CA 1
ATOM 1500 C C . ASP A 1 182 ? -17.075 4.737 4.778 1.00 91.44 182 ASP A C 1
ATOM 1502 O O . ASP A 1 182 ? -15.907 4.504 5.110 1.00 91.44 182 ASP A O 1
ATOM 1506 N N . GLU A 1 183 ? -17.824 5.619 5.431 1.00 92.56 183 GLU A N 1
ATOM 1507 C CA . GLU A 1 183 ? -17.427 6.201 6.701 1.00 92.56 183 GLU A CA 1
ATOM 1508 C C . GLU A 1 183 ? -17.505 5.156 7.825 1.00 92.56 183 GLU A C 1
ATOM 1510 O O . GLU A 1 183 ? -18.565 4.607 8.163 1.00 92.56 183 GLU A O 1
ATOM 1515 N N . VAL A 1 184 ? -16.350 4.897 8.430 1.00 93.06 184 VAL A N 1
ATOM 1516 C CA . VAL A 1 184 ? -16.207 4.108 9.651 1.00 93.06 184 VAL A CA 1
ATOM 1517 C C . VAL A 1 184 ? -16.178 5.089 10.816 1.00 93.06 184 VAL A C 1
ATOM 1519 O O . VAL A 1 184 ? -15.151 5.709 11.068 1.00 93.06 184 VAL A O 1
ATOM 1522 N N . ILE A 1 185 ? -17.315 5.252 11.495 1.00 94.19 185 ILE A N 1
ATOM 1523 C CA . ILE A 1 185 ? -17.491 6.240 12.569 1.00 94.19 185 ILE A CA 1
ATOM 1524 C C . ILE A 1 185 ? -17.164 5.609 13.925 1.00 94.19 185 ILE A C 1
ATOM 1526 O O . ILE A 1 185 ? -17.796 4.637 14.360 1.00 94.19 185 ILE A O 1
ATOM 1530 N N . PHE A 1 186 ? -16.185 6.187 14.606 1.00 94.44 186 PHE A N 1
ATOM 1531 C CA . PHE A 1 186 ? -15.707 5.761 15.907 1.00 94.44 186 PHE A CA 1
ATOM 1532 C C . PHE A 1 186 ? -16.586 6.273 17.044 1.00 94.44 186 PHE A C 1
ATOM 1534 O O . PHE A 1 186 ? -17.170 7.353 16.996 1.00 94.44 186 PHE A O 1
ATOM 1541 N N . LYS A 1 187 ? -16.639 5.502 18.132 1.00 93.25 187 LYS A N 1
ATOM 1542 C CA . LYS A 1 187 ? -17.362 5.903 19.346 1.00 93.25 187 LYS A CA 1
ATOM 1543 C C . LYS A 1 187 ? -16.673 7.039 20.109 1.00 93.25 187 LYS A C 1
ATOM 1545 O O . LYS A 1 187 ? -17.325 7.796 20.826 1.00 93.25 187 LYS A O 1
ATOM 1550 N N . LYS A 1 188 ? -15.348 7.097 20.030 1.00 94.69 188 LYS A N 1
ATOM 1551 C CA . LYS A 1 188 ? -14.483 8.052 20.727 1.00 94.69 188 LYS A CA 1
ATOM 1552 C C . LYS A 1 188 ? -13.560 8.707 19.697 1.00 94.69 188 LYS A C 1
ATOM 1554 O O . LYS A 1 188 ? -13.367 8.167 18.612 1.00 94.69 188 LYS A O 1
ATOM 1559 N N . LYS A 1 189 ? -12.997 9.864 20.044 1.00 96.75 189 LYS A N 1
ATOM 1560 C CA . LYS A 1 189 ? -12.158 10.644 19.129 1.00 96.75 189 LYS A CA 1
ATOM 1561 C C . LYS A 1 189 ? -10.719 10.124 19.036 1.00 96.75 189 LYS A C 1
ATOM 1563 O O . LYS A 1 189 ? -10.162 9.615 20.014 1.00 96.75 189 LYS A O 1
ATOM 1568 N N . ILE A 1 190 ? -10.113 10.328 17.874 1.00 97.19 190 ILE A N 1
ATOM 1569 C CA . ILE A 1 190 ? -8.690 10.142 17.577 1.00 97.19 190 ILE A CA 1
ATOM 1570 C C . ILE A 1 190 ? -8.019 11.495 17.289 1.00 97.19 190 ILE A C 1
ATOM 1572 O O . ILE A 1 190 ? -8.693 12.519 17.207 1.00 97.19 190 ILE A O 1
ATOM 1576 N N . ILE A 1 191 ? -6.691 11.500 17.163 1.00 97.38 191 ILE A N 1
ATOM 1577 C CA . ILE A 1 191 ? -5.885 12.665 16.770 1.00 97.38 191 ILE A CA 1
ATOM 1578 C C . ILE A 1 191 ? -5.359 12.420 15.346 1.00 97.38 191 ILE A C 1
ATOM 1580 O O . ILE A 1 191 ? -4.368 11.690 15.195 1.00 97.38 191 ILE A O 1
ATOM 1584 N N . PRO A 1 192 ? -5.995 12.976 14.298 1.00 97.12 192 PRO A N 1
ATOM 1585 C CA . PRO A 1 192 ? -5.616 12.718 12.906 1.00 97.12 192 PRO A CA 1
ATOM 1586 C C . PRO A 1 192 ? -4.156 13.057 12.604 1.00 97.12 192 PRO A C 1
ATOM 1588 O O . PRO A 1 192 ? -3.464 12.283 11.952 1.00 97.12 192 PRO A O 1
ATOM 1591 N N . GLU A 1 193 ? -3.644 14.155 13.160 1.00 97.12 193 GLU A N 1
ATOM 1592 C CA . GLU A 1 193 ? -2.294 14.671 12.893 1.00 97.12 193 GLU A CA 1
ATOM 1593 C C . GLU A 1 193 ? -1.190 13.775 13.464 1.00 97.12 193 GLU A C 1
ATOM 1595 O O . GLU A 1 193 ? -0.043 13.831 13.023 1.00 97.12 193 GLU A O 1
ATOM 1600 N N . LYS A 1 194 ? -1.525 12.956 14.467 1.00 97.31 194 LYS A N 1
ATOM 1601 C CA . LYS A 1 194 ? -0.620 11.965 15.070 1.00 97.31 194 LYS A CA 1
ATOM 1602 C C . LYS A 1 194 ? -0.880 10.549 14.563 1.00 97.31 194 LYS A C 1
ATOM 1604 O O . LYS A 1 194 ? -0.219 9.614 15.008 1.00 97.31 194 LYS A O 1
ATOM 1609 N N . SER A 1 195 ? -1.851 10.389 13.672 1.00 97.50 195 SER A N 1
ATOM 1610 C CA . SER A 1 195 ? -2.209 9.110 13.080 1.00 97.50 195 SER A CA 1
ATOM 1611 C C . SER A 1 195 ? -1.428 8.898 11.788 1.00 97.50 195 SER A C 1
ATOM 1613 O O . SER A 1 195 ? -1.076 9.839 11.081 1.00 97.50 195 SER A O 1
ATOM 1615 N N . THR A 1 196 ? -1.123 7.644 11.479 1.00 97.56 196 THR A N 1
ATOM 1616 C CA . THR A 1 196 ? -0.314 7.270 10.315 1.00 97.56 196 THR A CA 1
ATOM 1617 C C . THR A 1 196 ? -0.951 6.106 9.577 1.00 97.56 196 THR A C 1
ATOM 1619 O O . THR A 1 196 ? -1.735 5.339 10.143 1.00 97.56 196 THR A O 1
ATOM 1622 N N . TYR A 1 197 ? -0.614 5.966 8.300 1.00 97.44 197 TYR A N 1
ATOM 1623 C CA . TYR A 1 197 ? -1.033 4.828 7.501 1.00 97.44 197 TYR A CA 1
ATOM 1624 C C . TYR A 1 197 ? 0.077 4.382 6.553 1.00 97.44 197 TYR A C 1
ATOM 1626 O O . TYR A 1 197 ? 0.917 5.173 6.128 1.00 97.44 197 TYR A O 1
ATOM 1634 N N . GLU A 1 198 ? 0.070 3.097 6.222 1.00 96.62 198 GLU A N 1
ATOM 1635 C CA . GLU A 1 198 ? 1.059 2.461 5.362 1.00 96.62 198 GLU A CA 1
ATOM 1636 C C . GLU A 1 198 ? 0.370 1.439 4.453 1.00 96.62 198 GLU A C 1
ATOM 1638 O O . GLU A 1 198 ? -0.267 0.490 4.920 1.00 96.62 198 GLU A O 1
ATOM 1643 N N . TRP A 1 199 ? 0.536 1.594 3.140 1.00 94.00 199 TRP A N 1
ATOM 1644 C CA . TRP A 1 199 ? 0.156 0.559 2.181 1.00 94.00 199 TRP A CA 1
ATOM 1645 C C . TRP A 1 199 ? 1.235 -0.521 2.136 1.00 94.00 199 TRP A C 1
ATOM 1647 O O . TRP A 1 199 ? 2.357 -0.266 1.702 1.00 94.00 199 TRP A O 1
ATOM 1657 N N . ARG A 1 200 ? 0.890 -1.744 2.545 1.00 90.75 200 ARG A N 1
ATOM 1658 C CA . ARG A 1 200 ? 1.793 -2.900 2.508 1.00 90.75 200 ARG A CA 1
ATOM 1659 C C . ARG A 1 200 ? 1.516 -3.734 1.269 1.00 90.75 200 ARG A C 1
ATOM 1661 O O . ARG A 1 200 ? 0.843 -4.758 1.337 1.00 90.75 200 ARG A O 1
ATOM 1668 N N . GLY A 1 201 ? 2.046 -3.266 0.144 1.00 83.12 201 GLY A N 1
ATOM 1669 C CA . GLY A 1 201 ? 1.832 -3.880 -1.163 1.00 83.12 201 GLY A CA 1
ATOM 1670 C C . GLY A 1 201 ? 0.463 -3.554 -1.755 1.00 83.12 201 GLY A C 1
ATOM 1671 O O . GLY A 1 201 ? -0.160 -2.537 -1.428 1.00 83.12 201 GLY A O 1
ATOM 1672 N N . ASP A 1 202 ? 0.026 -4.405 -2.675 1.00 79.69 202 ASP A N 1
ATOM 1673 C CA . ASP A 1 202 ? -1.293 -4.317 -3.280 1.00 79.69 202 ASP A CA 1
ATOM 1674 C C . ASP A 1 202 ? -2.321 -5.017 -2.385 1.00 79.69 202 ASP A C 1
ATOM 1676 O O . ASP A 1 202 ? -2.101 -6.111 -1.871 1.00 79.69 202 ASP A O 1
ATOM 1680 N N . GLY A 1 203 ? -3.425 -4.320 -2.122 1.00 88.50 203 GLY A N 1
ATOM 1681 C CA . GLY A 1 203 ? -4.554 -4.881 -1.389 1.00 88.50 203 GLY A CA 1
ATOM 1682 C C . GLY A 1 203 ? -4.490 -4.860 0.140 1.00 88.50 203 GLY A C 1
ATOM 1683 O O . GLY A 1 203 ? -5.461 -5.280 0.759 1.00 88.50 203 GLY A O 1
ATOM 1684 N N . LYS A 1 204 ? -3.443 -4.312 0.771 1.00 93.62 204 LYS A N 1
ATOM 1685 C CA . LYS A 1 204 ? -3.373 -4.189 2.238 1.00 93.62 204 LYS A CA 1
ATOM 1686 C C . LYS A 1 204 ? -2.956 -2.795 2.701 1.00 93.62 204 LYS A C 1
ATOM 1688 O O . LYS A 1 204 ? -1.919 -2.274 2.295 1.00 93.62 204 LYS A O 1
ATOM 1693 N N . LEU A 1 205 ? -3.736 -2.233 3.619 1.00 95.94 205 LEU A N 1
ATOM 1694 C CA . LEU A 1 205 ? -3.478 -0.963 4.293 1.00 95.94 205 LEU A CA 1
ATOM 1695 C C . LEU A 1 205 ? -3.414 -1.190 5.801 1.00 95.94 205 LEU A C 1
ATOM 1697 O O . LEU A 1 205 ? -4.320 -1.790 6.375 1.00 95.94 205 LEU A O 1
ATOM 1701 N N . ILE A 1 206 ? -2.361 -0.692 6.440 1.00 97.06 206 ILE A N 1
ATOM 1702 C CA . ILE A 1 206 ? -2.248 -0.621 7.895 1.00 97.06 206 ILE A CA 1
ATOM 1703 C C . ILE A 1 206 ? -2.486 0.822 8.323 1.00 97.06 206 ILE A C 1
ATOM 1705 O O . ILE A 1 206 ? -1.851 1.726 7.789 1.00 97.06 206 ILE A O 1
ATOM 1709 N N . LEU A 1 207 ? -3.368 1.032 9.294 1.00 97.81 207 LEU A N 1
ATOM 1710 C CA . LEU A 1 207 ? -3.565 2.315 9.959 1.00 97.81 207 LEU A CA 1
ATOM 1711 C C . LEU A 1 207 ? -3.161 2.194 11.424 1.00 97.81 207 LEU A C 1
ATOM 1713 O O . LEU A 1 207 ? -3.516 1.229 12.104 1.00 97.81 207 LEU A O 1
ATOM 1717 N N . ASN A 1 208 ? -2.457 3.208 11.904 1.00 97.56 208 ASN A N 1
ATOM 1718 C CA . ASN A 1 208 ? -2.144 3.3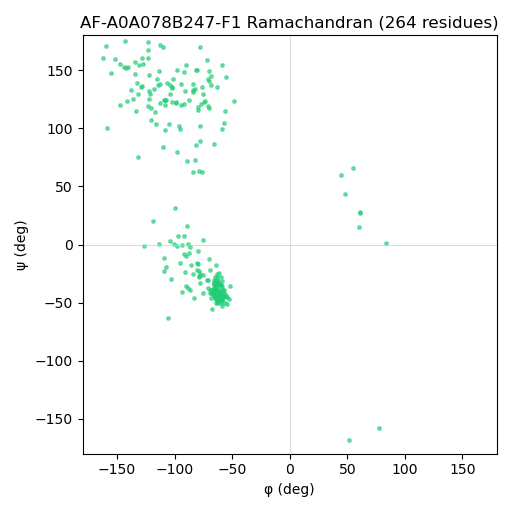99 13.307 1.00 97.56 208 ASN A CA 1
ATOM 1719 C C . ASN A 1 208 ? -2.724 4.750 13.744 1.00 97.56 208 ASN A C 1
ATOM 1721 O O . ASN A 1 208 ? -2.241 5.800 13.317 1.00 97.56 208 ASN A O 1
ATOM 1725 N N . LEU A 1 209 ? -3.801 4.715 14.528 1.00 97.88 209 LEU A N 1
ATOM 1726 C CA . LEU A 1 209 ? -4.600 5.883 14.890 1.00 97.88 209 LEU A CA 1
ATOM 1727 C C . LEU A 1 209 ? -4.376 6.245 16.358 1.00 97.88 209 LEU A C 1
ATOM 1729 O O . LEU A 1 209 ? -4.699 5.459 17.250 1.00 97.88 209 LEU A O 1
ATOM 1733 N N . ARG A 1 210 ? -3.887 7.456 16.629 1.00 97.81 210 ARG A N 1
ATOM 1734 C CA . ARG A 1 210 ? -3.643 7.919 18.001 1.00 97.81 210 ARG A CA 1
ATOM 1735 C C . ARG A 1 210 ? -4.962 8.232 18.695 1.00 97.81 210 ARG A C 1
ATOM 1737 O O . ARG A 1 210 ? -5.715 9.084 18.227 1.00 97.81 210 ARG A O 1
ATOM 1744 N N . LYS A 1 211 ? -5.236 7.601 19.838 1.00 97.50 211 LYS A N 1
ATOM 1745 C CA . LYS A 1 211 ? -6.434 7.901 20.638 1.00 97.50 211 LYS A CA 1
ATOM 1746 C C . LYS A 1 211 ? -6.325 9.306 21.236 1.00 97.50 211 LYS A C 1
ATOM 1748 O O . LYS A 1 211 ? -5.280 9.674 21.767 1.00 97.50 211 LYS A O 1
ATOM 1753 N N . ALA A 1 212 ? -7.410 10.082 21.202 1.00 96.44 212 ALA A N 1
ATOM 1754 C CA . ALA A 1 212 ? -7.425 11.412 21.820 1.00 96.44 212 ALA A CA 1
ATOM 1755 C C . ALA A 1 212 ? -7.442 11.342 23.354 1.00 96.44 212 ALA A C 1
ATOM 1757 O O . ALA A 1 212 ? -6.893 12.206 24.027 1.00 96.44 212 ALA A O 1
ATOM 1758 N N . ASN A 1 213 ? -8.051 10.290 23.901 1.00 94.00 213 ASN A N 1
ATOM 1759 C CA . ASN A 1 213 ? -8.128 10.020 25.332 1.00 94.00 213 ASN A CA 1
ATOM 1760 C C . ASN A 1 213 ? -7.078 8.985 25.777 1.00 94.00 213 ASN A C 1
ATOM 1762 O O . ASN A 1 213 ? -7.372 8.162 26.636 1.00 94.00 213 ASN A O 1
ATOM 1766 N N . ALA A 1 214 ? -5.915 8.939 25.125 1.00 91.00 214 ALA A N 1
ATOM 1767 C CA . ALA A 1 214 ? -4.825 8.054 25.525 1.00 91.00 214 ALA A CA 1
ATOM 1768 C C . ALA A 1 214 ? -4.205 8.483 26.877 1.00 91.00 214 ALA A C 1
ATOM 1770 O O . ALA A 1 214 ? -4.095 9.690 27.116 1.00 91.00 214 ALA A O 1
ATOM 1771 N N . PRO A 1 215 ? -3.759 7.535 27.724 1.00 93.38 215 PRO A N 1
ATOM 1772 C CA . PRO A 1 215 ? -3.966 6.087 27.612 1.00 93.38 215 PRO A CA 1
ATOM 1773 C C . PRO A 1 215 ? -5.437 5.717 27.868 1.00 93.38 215 PRO A C 1
ATOM 1775 O O . PRO A 1 215 ? -6.082 6.313 28.721 1.00 93.38 215 PRO A O 1
ATOM 1778 N N . SER A 1 216 ? -5.999 4.762 27.115 1.00 93.44 216 SER A N 1
ATOM 1779 C CA . SER A 1 216 ? -7.342 4.228 27.400 1.00 93.44 216 SER A CA 1
ATOM 1780 C C . SER A 1 216 ? -7.664 2.891 26.740 1.00 93.44 216 SER A C 1
ATOM 1782 O O . SER A 1 216 ? -7.114 2.525 25.699 1.00 93.44 216 SER A O 1
ATOM 1784 N N . PHE A 1 217 ? -8.675 2.209 27.285 1.00 92.81 217 PHE A N 1
ATOM 1785 C CA . PHE A 1 217 ? -9.282 1.011 26.707 1.00 92.81 217 PHE A CA 1
ATOM 1786 C C . PHE A 1 217 ? -10.626 1.311 26.015 1.00 92.81 217 PHE A C 1
ATOM 1788 O O . PHE A 1 217 ? -11.473 2.069 26.508 1.00 92.81 217 PHE A O 1
ATOM 1795 N N . TRP A 1 218 ? -10.825 0.744 24.825 1.00 92.25 218 TRP A N 1
ATOM 1796 C CA . TRP A 1 218 ? -12.039 0.899 24.022 1.00 92.25 218 TRP A CA 1
ATOM 1797 C C . TRP A 1 218 ? -12.725 -0.457 23.874 1.00 92.25 218 TRP A C 1
ATOM 1799 O O . TRP A 1 218 ? -12.293 -1.300 23.096 1.00 92.25 218 TRP A O 1
ATOM 1809 N N . LYS A 1 219 ? -13.817 -0.670 24.617 1.00 88.19 219 LYS A N 1
ATOM 1810 C CA . LYS A 1 219 ? -14.593 -1.920 24.543 1.00 88.19 219 LYS A CA 1
ATOM 1811 C C . LYS A 1 219 ? -15.219 -2.156 23.162 1.00 88.19 219 LYS A C 1
ATOM 1813 O O . LYS A 1 219 ? -15.329 -3.299 22.742 1.00 88.19 219 LYS A O 1
ATOM 1818 N N . TYR A 1 220 ? -15.641 -1.075 22.513 1.00 90.19 220 TYR A N 1
ATOM 1819 C CA . TYR A 1 220 ? -16.188 -1.058 21.160 1.00 90.19 220 TYR A CA 1
ATOM 1820 C C . TYR A 1 220 ? -15.499 0.061 20.393 1.00 90.19 220 TYR A C 1
ATOM 1822 O O . TYR A 1 220 ? -15.273 1.141 20.958 1.00 90.19 220 TYR A O 1
ATOM 1830 N N . LEU A 1 221 ? -15.163 -0.209 19.139 1.00 91.19 221 LEU A N 1
ATOM 1831 C CA . LEU A 1 221 ? -14.511 0.746 18.256 1.00 91.19 221 LEU A CA 1
ATOM 1832 C C . LEU A 1 221 ? -15.534 1.688 17.613 1.00 91.19 221 LEU A C 1
ATOM 1834 O O . LEU A 1 221 ? -15.334 2.905 17.601 1.00 91.19 221 LEU A O 1
ATOM 1838 N N . LEU A 1 222 ? -16.638 1.136 17.110 1.00 92.56 222 LEU A N 1
ATOM 1839 C CA . LEU A 1 222 ? -17.656 1.880 16.384 1.00 92.56 222 LEU A CA 1
ATOM 1840 C C . LEU A 1 222 ? -18.745 2.423 17.303 1.00 92.56 222 LEU A C 1
ATOM 1842 O O . LEU A 1 222 ? -19.057 1.874 18.363 1.00 92.56 222 LEU A O 1
ATOM 1846 N N . GLN A 1 223 ? -19.379 3.501 16.847 1.00 88.50 223 GLN A N 1
ATOM 1847 C CA . GLN A 1 223 ? -20.588 4.020 17.481 1.00 88.50 223 GLN A CA 1
ATOM 1848 C C . GLN A 1 223 ? -21.753 3.015 17.389 1.00 88.50 223 GLN A C 1
ATOM 1850 O O . GLN A 1 223 ? -22.499 2.849 18.357 1.00 88.50 223 GLN A O 1
ATOM 1855 N N . ASP A 1 224 ? -21.884 2.316 16.255 1.00 88.88 224 ASP A N 1
ATOM 1856 C CA . ASP A 1 224 ? -22.862 1.242 16.057 1.00 88.88 224 ASP A CA 1
ATOM 1857 C C . ASP A 1 224 ? -22.240 -0.138 16.322 1.00 88.88 224 ASP A C 1
ATOM 1859 O O . ASP A 1 224 ? -21.568 -0.731 15.476 1.00 88.88 224 ASP A O 1
ATOM 1863 N N . VAL A 1 225 ? -22.537 -0.683 17.502 1.00 80.38 225 VAL A N 1
ATOM 1864 C CA . VAL A 1 225 ? -22.060 -2.002 17.944 1.00 80.38 225 VAL A CA 1
ATOM 1865 C C . VAL A 1 225 ? -22.579 -3.138 17.049 1.00 80.38 225 VAL A C 1
ATOM 1867 O O . VAL A 1 225 ? -21.900 -4.151 16.884 1.00 80.38 225 VAL A O 1
ATOM 1870 N N . LYS A 1 226 ? -23.770 -3.005 16.444 1.00 79.69 226 LYS A N 1
ATOM 1871 C CA . LYS A 1 226 ? -24.309 -4.044 15.547 1.00 79.69 226 LYS A CA 1
ATOM 1872 C C . LYS A 1 226 ? -23.539 -4.089 14.233 1.00 79.69 226 LYS A C 1
ATOM 1874 O O . LYS A 1 226 ? -23.332 -5.179 13.699 1.00 79.69 226 LYS A O 1
ATOM 1879 N N . LYS A 1 227 ? -23.141 -2.919 13.725 1.00 79.06 227 LYS A N 1
ATOM 1880 C CA . LYS A 1 227 ? -22.280 -2.789 12.544 1.00 79.06 227 LYS A CA 1
ATOM 1881 C C . LYS A 1 227 ? -20.901 -3.381 12.827 1.00 79.06 227 LYS A C 1
ATOM 1883 O O . LYS A 1 227 ? -20.412 -4.184 12.041 1.00 79.06 227 LYS A O 1
ATOM 1888 N N . GLU A 1 228 ? -20.341 -3.088 14.001 1.00 80.19 228 GLU A N 1
ATOM 1889 C CA . GLU A 1 228 ? -19.030 -3.598 14.417 1.00 80.19 228 GLU A CA 1
ATOM 1890 C C . GLU A 1 228 ? -18.949 -5.125 14.380 1.00 80.19 228 GLU A C 1
ATOM 1892 O O . GLU A 1 228 ? -18.057 -5.672 13.745 1.00 80.19 228 GLU A O 1
ATOM 1897 N N . VAL A 1 229 ? -19.918 -5.820 14.981 1.00 70.94 229 VAL A N 1
ATOM 1898 C CA . VAL A 1 229 ? -19.920 -7.295 15.039 1.00 70.94 229 VAL A CA 1
ATOM 1899 C C . VAL A 1 229 ? -20.018 -7.938 13.649 1.00 70.94 229 VAL A C 1
ATOM 1901 O O . VAL A 1 229 ? -19.562 -9.063 13.455 1.00 70.94 229 VAL A O 1
ATOM 1904 N N . LYS A 1 230 ? -20.634 -7.252 12.680 1.00 76.69 230 LYS A N 1
ATOM 1905 C CA . LYS A 1 230 ? -20.811 -7.776 11.320 1.00 76.69 230 LYS A CA 1
ATOM 1906 C C . LYS A 1 230 ? -19.622 -7.489 10.412 1.00 76.69 230 LYS A C 1
ATOM 1908 O O . LYS A 1 230 ? -19.285 -8.329 9.585 1.00 76.69 230 LYS A O 1
ATOM 1913 N N . GLU A 1 231 ? -19.035 -6.305 10.531 1.00 81.62 231 GLU A N 1
ATOM 1914 C CA . GLU A 1 231 ? -18.111 -5.769 9.527 1.00 81.62 231 GLU A CA 1
ATOM 1915 C C . GLU A 1 231 ? -16.656 -5.736 9.999 1.00 81.62 231 GLU A C 1
ATOM 1917 O O . GLU A 1 231 ? -15.747 -5.749 9.170 1.00 81.62 231 GLU A O 1
ATOM 1922 N N . LEU A 1 232 ? -16.421 -5.722 11.315 1.00 89.50 232 LEU A N 1
ATOM 1923 C CA . LEU A 1 232 ? -15.082 -5.676 11.885 1.00 89.50 232 LEU A CA 1
ATOM 1924 C C . LEU A 1 232 ? -14.682 -7.019 12.474 1.00 89.50 232 LEU A C 1
ATOM 1926 O O . LEU A 1 232 ? -15.445 -7.695 13.160 1.00 89.50 232 LEU A O 1
ATOM 1930 N N . GLN A 1 233 ? -13.430 -7.378 12.230 1.00 90.19 233 GLN A N 1
ATOM 1931 C CA . GLN A 1 233 ? -12.814 -8.591 12.740 1.00 90.19 233 GLN A CA 1
ATOM 1932 C C . GLN A 1 233 ? -11.702 -8.247 13.720 1.00 90.19 233 GLN A C 1
ATOM 1934 O O . GLN A 1 233 ? -11.034 -7.224 13.602 1.00 90.19 233 GLN A O 1
ATOM 1939 N N . VAL A 1 234 ? -11.474 -9.114 14.700 1.00 91.62 234 VAL A N 1
ATOM 1940 C CA . VAL A 1 234 ? -10.360 -8.929 15.632 1.00 91.62 234 VAL A CA 1
ATOM 1941 C C . VAL A 1 234 ? -9.057 -9.289 14.925 1.00 91.62 234 VAL A C 1
ATOM 1943 O O . VAL A 1 234 ? -8.920 -10.368 14.350 1.00 91.62 234 VAL A O 1
ATOM 1946 N N . TRP A 1 235 ? -8.073 -8.398 14.992 1.00 93.69 235 TRP A N 1
ATOM 1947 C CA . TRP A 1 235 ? -6.712 -8.685 14.563 1.00 93.69 235 TRP A CA 1
ATOM 1948 C C . TRP A 1 235 ? -5.975 -9.432 15.679 1.00 93.69 235 TRP A C 1
ATOM 1950 O O . TRP A 1 235 ? -5.281 -8.830 16.498 1.00 93.69 235 TRP A O 1
ATOM 1960 N N . TRP A 1 236 ? -6.138 -10.756 15.704 1.00 91.69 236 TRP A N 1
ATOM 1961 C CA . TRP A 1 236 ? -5.629 -11.635 16.765 1.00 91.69 236 TRP A CA 1
ATOM 1962 C C . TRP A 1 236 ? -4.136 -11.467 17.048 1.00 91.69 236 TRP A C 1
ATOM 1964 O O . TRP A 1 236 ? -3.771 -11.243 18.190 1.00 91.69 236 TRP A O 1
ATOM 1974 N N . GLU A 1 237 ? -3.289 -11.437 16.017 1.00 93.19 237 GLU A N 1
ATOM 1975 C CA . GLU A 1 237 ? -1.838 -11.259 16.191 1.00 93.19 237 GLU A CA 1
ATOM 1976 C C . GLU A 1 237 ? -1.477 -9.988 16.983 1.00 93.19 237 GLU A C 1
ATOM 1978 O O . GLU A 1 237 ? -0.630 -10.022 17.875 1.00 93.19 237 GLU A O 1
ATOM 1983 N N . MET A 1 238 ? -2.118 -8.855 16.672 1.00 92.81 238 MET A N 1
ATOM 1984 C CA . MET A 1 238 ? -1.852 -7.599 17.381 1.00 92.81 238 MET A CA 1
ATOM 1985 C C . MET A 1 238 ? -2.536 -7.570 18.743 1.00 92.81 238 MET A C 1
ATOM 1987 O O . MET A 1 238 ? -1.981 -7.008 19.681 1.00 92.81 238 MET A O 1
ATOM 1991 N N . ARG A 1 239 ? -3.710 -8.194 18.880 1.00 91.69 239 ARG A N 1
ATOM 1992 C CA . ARG A 1 239 ? -4.363 -8.359 20.180 1.00 91.69 239 ARG A CA 1
ATOM 1993 C C . ARG A 1 239 ? -3.462 -9.134 21.137 1.00 91.69 239 ARG A C 1
ATOM 1995 O O . ARG A 1 239 ? -3.198 -8.636 22.221 1.00 91.69 239 ARG A O 1
ATOM 2002 N N . ASP A 1 240 ? -2.978 -10.299 20.728 1.00 92.12 240 ASP A N 1
ATOM 2003 C CA . ASP A 1 240 ? -2.164 -11.183 21.566 1.00 92.12 240 ASP A CA 1
ATOM 2004 C C . ASP A 1 240 ? -0.849 -10.505 21.972 1.00 92.12 240 ASP A C 1
ATOM 2006 O O . ASP A 1 240 ? -0.368 -10.691 23.084 1.00 92.12 240 ASP A O 1
ATOM 2010 N N . ARG A 1 241 ? -0.306 -9.635 21.111 1.00 93.69 241 ARG A N 1
ATOM 2011 C CA . ARG A 1 241 ? 0.888 -8.836 21.415 1.00 93.69 241 ARG A CA 1
ATOM 2012 C C . ARG A 1 241 ? 0.679 -7.807 22.531 1.00 93.69 241 ARG A C 1
ATOM 2014 O O . ARG A 1 241 ? 1.630 -7.512 23.246 1.00 93.69 241 ARG A O 1
ATOM 2021 N N . TYR A 1 242 ? -0.514 -7.224 22.648 1.00 92.12 242 TYR A N 1
ATOM 2022 C CA . TYR A 1 242 ? -0.785 -6.119 23.580 1.00 92.12 242 TYR A CA 1
ATOM 2023 C C . TYR A 1 242 ? -1.750 -6.481 24.711 1.00 92.12 242 TYR A C 1
ATOM 2025 O O . TYR A 1 242 ? -2.058 -5.622 25.535 1.00 92.12 242 TYR A O 1
ATOM 2033 N N . ILE A 1 243 ? -2.235 -7.725 24.767 1.00 90.88 243 ILE A N 1
ATOM 2034 C CA . ILE A 1 243 ? -3.279 -8.126 25.713 1.00 90.88 243 ILE A CA 1
ATOM 2035 C C . ILE A 1 243 ? -2.840 -7.938 27.166 1.00 90.88 243 ILE A C 1
ATOM 2037 O O . ILE A 1 243 ? -3.596 -7.360 27.937 1.00 90.88 243 ILE A O 1
ATOM 2041 N N . GLU A 1 244 ? -1.603 -8.308 27.510 1.00 89.12 244 GLU A N 1
ATOM 2042 C CA . GLU A 1 244 ? -1.075 -8.187 28.877 1.00 89.12 244 GLU A CA 1
ATOM 2043 C C . GLU A 1 244 ? -1.064 -6.727 29.352 1.00 89.12 244 GLU A C 1
ATOM 2045 O O . GLU A 1 244 ? -1.558 -6.416 30.432 1.00 89.12 244 GLU A O 1
ATOM 2050 N N . GLN A 1 245 ? -0.592 -5.805 28.506 1.00 89.19 245 GLN A N 1
ATOM 2051 C CA . GLN A 1 245 ? -0.553 -4.372 28.825 1.00 89.19 245 GLN A CA 1
ATOM 2052 C C . GLN A 1 245 ? -1.956 -3.771 28.968 1.00 89.19 245 GLN A C 1
ATOM 2054 O O . GLN A 1 245 ? -2.189 -2.900 29.806 1.00 89.19 245 GLN A O 1
ATOM 2059 N N . LEU A 1 246 ? -2.906 -4.219 28.141 1.00 89.12 246 LEU A N 1
ATOM 2060 C CA . LEU A 1 246 ? -4.297 -3.780 28.243 1.00 89.12 246 LEU A CA 1
ATOM 2061 C C . LEU A 1 246 ? -4.955 -4.304 29.522 1.00 89.12 246 LEU A C 1
ATOM 2063 O O . LEU A 1 246 ? -5.690 -3.560 30.168 1.00 89.12 246 LEU A O 1
ATOM 2067 N N . GLU A 1 247 ? -4.701 -5.561 29.886 1.00 90.06 247 GLU A N 1
ATOM 2068 C CA . GLU A 1 247 ? -5.223 -6.173 31.109 1.00 90.06 247 GLU A CA 1
ATOM 2069 C C . GLU A 1 247 ? -4.662 -5.492 32.359 1.00 90.06 247 GLU A C 1
ATOM 2071 O O . GLU A 1 247 ? -5.427 -5.176 33.271 1.00 90.06 247 GLU A O 1
ATOM 2076 N N . GLU A 1 248 ? -3.363 -5.189 32.379 1.00 89.88 248 GLU A N 1
ATOM 2077 C CA . GLU A 1 248 ? -2.718 -4.449 33.466 1.00 89.88 248 GLU A CA 1
ATOM 2078 C C . GLU A 1 248 ? -3.337 -3.054 33.641 1.00 89.88 248 GLU A C 1
ATOM 2080 O O . GLU A 1 248 ? -3.813 -2.722 34.729 1.00 89.88 248 GLU A O 1
ATOM 2085 N N . TYR A 1 249 ? -3.470 -2.286 32.552 1.00 90.50 249 TYR A N 1
ATOM 2086 C CA . TYR A 1 249 ? -4.140 -0.980 32.572 1.00 90.50 249 TYR A CA 1
ATOM 2087 C C . TYR A 1 249 ? -5.585 -1.072 33.090 1.00 90.50 249 TYR A C 1
ATOM 2089 O O . TYR A 1 249 ? -6.012 -0.272 33.924 1.00 90.50 249 TYR A O 1
ATOM 2097 N N . MET A 1 250 ? -6.349 -2.069 32.629 1.00 88.06 250 MET A N 1
ATOM 2098 C CA . MET A 1 250 ? -7.726 -2.275 33.081 1.00 88.06 250 MET A CA 1
ATOM 2099 C C . MET A 1 250 ? -7.799 -2.620 34.573 1.00 88.06 250 MET A C 1
ATOM 2101 O O . MET A 1 250 ? -8.729 -2.184 35.253 1.00 88.06 250 MET A O 1
ATOM 2105 N N . MET A 1 251 ? -6.861 -3.407 35.104 1.00 89.00 251 MET A N 1
ATOM 2106 C CA . ME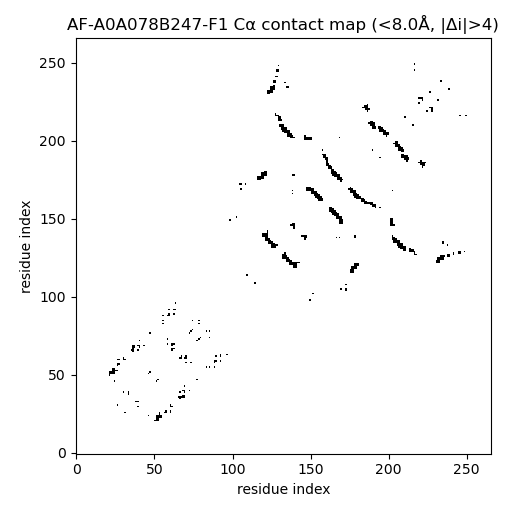T A 1 251 ? -6.816 -3.713 36.536 1.00 89.00 251 MET A CA 1
ATOM 2107 C C . MET A 1 251 ? -6.512 -2.464 37.369 1.00 89.00 251 MET A C 1
ATOM 2109 O O . MET A 1 251 ? -7.183 -2.236 38.379 1.00 89.00 251 MET A O 1
ATOM 2113 N N . GLU A 1 252 ? -5.558 -1.640 36.935 1.00 89.19 252 GLU A N 1
ATOM 2114 C CA . GLU A 1 252 ? -5.200 -0.395 37.616 1.00 89.19 252 GLU A CA 1
ATOM 2115 C C . GLU A 1 252 ? -6.343 0.626 37.628 1.00 89.19 252 GLU A C 1
ATOM 2117 O O . GLU A 1 252 ? -6.624 1.210 38.676 1.00 89.19 252 GLU A O 1
ATOM 2122 N N . GLU A 1 253 ? -7.033 0.829 36.501 1.00 86.62 253 GLU A N 1
ATOM 2123 C CA . GLU A 1 253 ? -8.185 1.739 36.449 1.00 86.62 253 GLU A CA 1
ATOM 2124 C C . GLU A 1 253 ? -9.323 1.270 37.351 1.00 86.62 253 GLU A C 1
ATOM 2126 O O . GLU A 1 253 ? -9.806 2.041 38.177 1.00 86.62 253 GLU A O 1
ATOM 2131 N N . ASN A 1 254 ? -9.685 -0.014 37.289 1.00 86.00 254 ASN A N 1
ATOM 2132 C CA . ASN A 1 254 ? -10.724 -0.566 38.160 1.00 86.00 254 ASN A CA 1
ATOM 2133 C C . ASN A 1 254 ? -10.361 -0.438 39.651 1.00 86.00 254 ASN A C 1
ATOM 2135 O O . ASN A 1 254 ? -11.240 -0.276 40.499 1.00 86.00 254 ASN A O 1
ATOM 2139 N N . ALA A 1 255 ? -9.076 -0.545 40.003 1.00 88.00 255 ALA A N 1
ATOM 2140 C CA . ALA A 1 255 ? -8.620 -0.348 41.375 1.00 88.00 255 ALA A CA 1
ATOM 2141 C C . ALA A 1 255 ? -8.746 1.121 41.811 1.00 88.00 255 ALA A C 1
ATOM 2143 O O . ALA A 1 255 ? -9.205 1.376 42.927 1.00 88.00 255 ALA A O 1
ATOM 2144 N N . LYS A 1 256 ? -8.393 2.072 40.935 1.00 88.00 256 LYS A N 1
ATOM 2145 C CA . LYS A 1 256 ? -8.543 3.515 41.182 1.00 88.00 256 LYS A CA 1
ATOM 2146 C C . LYS A 1 256 ? -10.007 3.908 41.357 1.00 88.00 256 LYS A C 1
ATOM 2148 O O . LYS A 1 256 ? -10.341 4.488 42.385 1.00 88.00 256 LYS A O 1
ATOM 2153 N N . GLU A 1 257 ? -10.887 3.487 40.448 1.00 85.69 257 GLU A N 1
ATOM 2154 C CA . GLU A 1 257 ? -12.328 3.768 40.528 1.00 85.69 257 GLU A CA 1
ATOM 2155 C C . GLU A 1 257 ? -12.935 3.268 41.850 1.00 85.69 257 GLU A C 1
ATOM 2157 O O . GLU A 1 257 ? -13.692 3.973 42.515 1.00 85.69 257 GLU A O 1
ATOM 2162 N N . ARG A 1 258 ? -12.549 2.065 42.302 1.00 87.81 258 ARG A N 1
ATOM 2163 C CA . ARG A 1 258 ? -13.009 1.514 43.591 1.00 87.81 258 ARG A CA 1
ATOM 2164 C C . ARG A 1 258 ? -12.519 2.308 44.800 1.00 87.81 258 ARG A C 1
ATOM 2166 O O . ARG A 1 258 ? -13.199 2.309 45.825 1.00 87.81 258 ARG A O 1
ATOM 2173 N N . LEU A 1 259 ? -11.329 2.902 44.735 1.00 88.94 259 LEU A N 1
ATOM 2174 C CA . LEU A 1 259 ? -10.795 3.738 45.813 1.00 88.94 259 LEU A CA 1
ATOM 2175 C C . LEU A 1 259 ? -11.486 5.102 45.843 1.00 88.94 259 LEU A C 1
ATOM 2177 O O . LEU A 1 259 ? -11.853 5.562 46.920 1.00 88.94 259 LEU A O 1
ATOM 2181 N N . GLU A 1 260 ? -11.713 5.704 44.678 1.00 86.12 260 GLU A N 1
ATOM 2182 C CA . GLU A 1 260 ? -12.430 6.975 44.542 1.00 86.12 260 GLU A CA 1
ATOM 2183 C C . GLU A 1 260 ? -13.879 6.858 45.016 1.00 86.12 260 GLU A C 1
ATOM 2185 O O . GLU A 1 260 ? -14.339 7.696 45.786 1.00 86.12 260 GLU A O 1
ATOM 2190 N N . GLN A 1 261 ? -14.566 5.771 44.661 1.00 83.75 261 GLN A N 1
ATOM 2191 C CA . GLN A 1 261 ? -15.934 5.527 45.115 1.00 83.75 261 GLN A CA 1
ATOM 2192 C C . GLN A 1 261 ? -16.019 5.337 46.637 1.00 83.75 261 GLN A C 1
ATOM 2194 O O . GLN A 1 261 ? -16.902 5.876 47.294 1.00 83.75 261 GLN A O 1
ATOM 2199 N N . LYS A 1 262 ? -15.042 4.644 47.236 1.00 83.56 262 LYS A N 1
ATOM 2200 C CA . LYS A 1 262 ? -14.944 4.545 48.701 1.00 83.56 262 LYS A CA 1
ATOM 2201 C C . LYS A 1 262 ? -14.681 5.894 49.368 1.00 83.56 262 LYS A C 1
ATOM 2203 O O . LYS A 1 262 ? -15.102 6.078 50.502 1.00 83.56 262 LYS A O 1
ATOM 2208 N N . ALA A 1 263 ? -13.965 6.799 48.702 1.00 81.62 263 ALA A N 1
ATOM 2209 C CA . ALA A 1 263 ? -13.681 8.134 49.214 1.00 81.62 263 ALA A CA 1
ATOM 2210 C C . ALA A 1 263 ? -14.868 9.100 49.055 1.00 81.62 263 ALA A C 1
ATOM 2212 O O . ALA A 1 263 ? -14.982 10.017 49.857 1.00 81.62 263 ALA A O 1
ATOM 2213 N N . SER A 1 264 ? -15.741 8.906 48.058 1.00 78.81 264 SER A N 1
ATOM 2214 C CA . SER A 1 264 ? -16.967 9.703 47.886 1.00 78.81 264 SER A CA 1
ATOM 2215 C C . SER A 1 264 ? -18.114 9.285 48.807 1.00 78.81 264 SER A C 1
ATOM 2217 O O . SER A 1 264 ? -19.016 10.082 49.049 1.00 78.81 264 SER A O 1
ATOM 2219 N N . ASP A 1 265 ? -18.093 8.040 49.285 1.00 74.00 265 ASP A N 1
ATOM 2220 C CA . ASP A 1 265 ? -19.103 7.479 50.192 1.00 74.00 265 ASP A CA 1
ATOM 2221 C C . ASP A 1 265 ? -18.795 7.757 51.686 1.00 74.00 265 ASP A C 1
ATOM 2223 O O . ASP A 1 265 ? -19.573 7.358 52.559 1.00 74.00 265 ASP A O 1
ATOM 2227 N N . LEU A 1 266 ? -17.665 8.418 51.978 1.00 60.28 266 LEU A N 1
ATOM 2228 C CA . LEU A 1 266 ? -17.200 8.861 53.304 1.00 60.28 266 LEU A CA 1
ATOM 2229 C C . LEU A 1 266 ? -17.465 10.357 53.516 1.00 60.28 266 LEU A C 1
ATOM 2231 O O . LEU A 1 266 ? -17.834 10.711 54.660 1.00 60.28 266 LEU A O 1
#

Secondary structure (DSSP, 8-state):
--SSSHHHHTTTTSS-------PBP-HHHHHHS---HHHHHHHHHHHHHTTPBPPHHHHHHHHHTT-HHHHHHIIIIIGGGSS--HHHHHHHHHHHHHHHHHHHHHHHHHHHTTT-PEEEPPEEEEEE-SSEEEEEEESSSSTTSPPPSSEEEEEEEE-SSEEEEEEEEEEETTEEEEEE---EEBSS-EEEEEEEEEE-SSSEEEEEEEETT-S---S-SBS-HHHHHHHEEE-HHHHHHHHHHHHHHHHHHHHHHHHHHHHH--

Nearest PDB structures (foldseek):
  1wfi-assembly1_A  TM=7.568E-01  e=1.703E-04  Mus musculus
  1wgv-assembly1_A  TM=7.412E-01  e=1.199E-04  Homo sapiens
  8rha-assembly1_A  TM=6.605E-01  e=2.063E-02  Homo sapiens
  4g4s-assembly1_C-2  TM=3.507E-01  e=1.978E+00  Saccharomyces cerevisiae S288C
  5nif-assembly1_Q  TM=4.092E-01  e=2.224E+00  Saccharomyces cerevisiae S288C

Radius of gyration: 30.2 Å; Cα contacts (8 Å, |Δi|>4): 374; chains: 1; bounding box: 104×31×84 Å

Foldseek 3Di:
DDPPPVVVVVVVVPPDPPPPPQAADPLCVPVVPDLDLVVLLVVLVVCVVVVHHYDLVNLLSCVLSVSVVSNVCCVPPPPVVDPDDNVVSNVVSVVVVVLVVLVVLVVVLCVVCVVPAAEAEWAKAWDDALFKIKIKTFCDRDDPDDGQQHKDPWDWDDDFFWIKTWIWGPPDSVHIHIHINDIQGFPATWDRVPKDKDDPHGGMIMIITTGPPGSDDDPFGGPDPVCCVVRYHYPVVVCVVRVVVRVVVVVVVVVVVVVVVVVVVD

InterPro domains:
  IPR007052 CS domain [PS51203] (119-222)
  IPR008978 HSP20-like chaperone [G3DSA:2.60.40.790] (120-257)
  IPR008978 HSP20-like chaperone [SSF49764] (119-252)

Organism: Stylonychia lemnae (NCBI:txid5949)

Sequence (266 aa):
MSQSFWKYVLAASAVLFQLSQAAFYDCITNLASLRSDADALELVKKAHAEKLKFSSQCLEIVLKKNFFKTGEYMIDEYYPKTSIDTEVIVRNVANDIKRNQDYLIFQVKKRELNNNFISVKPVIYWAQHTEDLLLMVRLHSQMDTPDCKQSFEREVIIEEDRIRVQAYCYESEDNIRIFDTDEVIFKKKIIPEKSTYEWRGDGKLILNLRKANAPSFWKYLLQDVKKEVKELQVWWEMRDRYIEQLEEYMMEENAKERL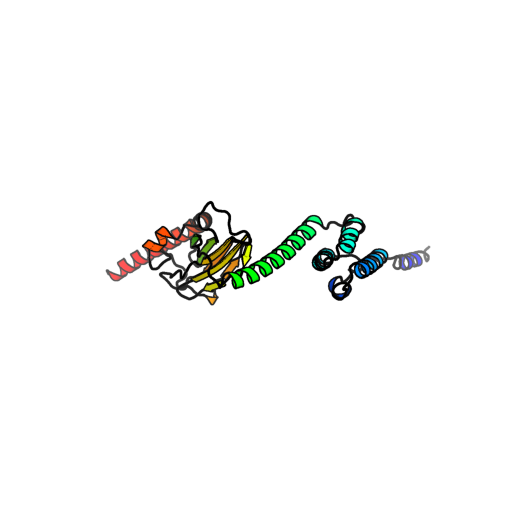EQKASDL